Protein AF-A0A7S2Q3S5-F1 (afdb_monomer)

Nearest PDB structures (foldseek):
  7v2q-assembly1_W  TM=4.905E-01  e=4.295E-03  Bacillus subtilis subsp. subtilis str. 168
  6i5z-assembly2_C  TM=4.085E-01  e=1.356E-03  Papaver somniferum

Sequence (355 aa):
MGKSKKKKQQQHSNGVERGDSNPLLTAQRKFITSLPKQARSHFFSPTHITPEQRAEIWEDQADLGEKLVDSCAWATPDPRLLPVFKHFGPIVEVGCGANAYWAKWMHNEGNVDVVAFDVSLNEGGKISGSKKTNKSDSSNKTQNKKKGLVIREGGPEMLSEDPDINDRTLFLCYPDEDIMPSQADESEEQDSRPLSMAAACLEHYTGDTIIHVGELFCDTLSVDQAPWGRSSANEFQERLGCEYHCILKMKLENNWLHVRDTLSVWKRSETCCMVFQGSDEDEEDEGEEEVEYKYIPPEEMLPVDAAAPCVAHLLKKKVDNVKSREQNNVNVNEERKRKRNDEATQNSQIAGNAW

Mean predicted aligned error: 13.48 Å

Radius of gyration: 32.91 Å; Cα contacts (8 Å, |Δi|>4): 468; chains: 1; bounding box: 70×129×105 Å

Solvent-accessible surface area (backbone atoms only — not comparable to full-atom values): 21548 Å² total; per-residue (Å²): 141,81,89,82,87,80,86,77,84,79,80,82,78,85,72,76,81,76,70,79,84,51,59,60,45,53,51,49,50,53,53,63,66,70,48,54,71,62,51,74,77,29,56,89,34,86,88,77,37,54,74,67,63,44,48,55,55,46,51,59,47,47,66,49,43,56,64,39,35,45,40,42,49,92,70,61,78,55,83,84,50,39,65,54,51,53,67,58,42,43,35,33,32,48,60,38,51,37,50,27,40,64,56,52,42,42,25,75,78,46,72,29,35,27,41,31,19,14,81,44,60,85,63,64,32,68,62,92,76,73,74,82,74,77,82,79,78,92,70,94,76,80,93,67,89,76,82,39,76,45,78,48,76,36,53,42,66,43,48,64,71,41,82,92,52,45,92,26,23,40,36,38,56,47,50,29,58,86,69,59,95,75,80,74,58,95,82,65,67,95,85,68,73,77,72,49,58,52,37,41,31,60,74,30,45,80,52,54,40,38,38,41,36,31,31,42,76,77,39,50,76,52,74,92,39,53,54,30,29,65,21,39,52,63,69,32,55,51,47,48,62,71,51,24,43,63,60,44,79,42,75,50,91,68,57,58,96,81,52,55,41,24,45,34,34,30,36,55,49,46,76,43,80,43,78,42,80,62,76,97,80,66,98,85,67,99,49,72,46,75,47,80,40,80,47,74,57,80,94,50,58,60,83,81,91,76,63,58,84,94,52,40,72,77,76,53,77,78,76,75,65,62,70,62,55,55,56,51,53,50,51,55,51,50,54,54,51,49,56,57,52,53,57,57,57,60,68,68,73,76,79,84,79,85,136

Organism: NCBI:txid267567

Structure (mmCIF, N/CA/C/O backbone):
data_AF-A0A7S2Q3S5-F1
#
_entry.id   AF-A0A7S2Q3S5-F1
#
loop_
_atom_site.group_PDB
_atom_site.id
_atom_site.type_symbol
_atom_site.label_atom_id
_atom_site.label_alt_id
_atom_site.label_comp_id
_atom_site.label_asym_id
_atom_site.label_entity_id
_atom_site.label_seq_id
_atom_site.pdbx_PDB_ins_code
_atom_site.Cartn_x
_atom_site.Cartn_y
_atom_site.Cartn_z
_atom_site.occupancy
_atom_site.B_iso_or_equiv
_atom_site.auth_seq_id
_atom_site.auth_comp_id
_atom_site.auth_asym_id
_atom_site.auth_atom_id
_atom_site.pdbx_PDB_model_num
ATOM 1 N N . MET A 1 1 ? -43.362 17.752 -59.654 1.00 38.38 1 MET A N 1
ATOM 2 C CA . MET A 1 1 ? -41.998 17.864 -59.091 1.00 38.38 1 MET A CA 1
ATOM 3 C C . MET A 1 1 ? -42.015 18.919 -57.995 1.00 38.38 1 MET A C 1
ATOM 5 O O . MET A 1 1 ? -42.195 20.086 -58.302 1.00 38.38 1 MET A O 1
ATOM 9 N N . GLY A 1 2 ? -41.897 18.521 -56.728 1.00 32.44 2 GLY A N 1
ATOM 10 C CA . GLY A 1 2 ? -41.894 19.438 -55.584 1.00 32.44 2 GLY A CA 1
ATOM 11 C C . GLY A 1 2 ? -41.167 18.783 -54.415 1.00 32.44 2 GLY A C 1
ATOM 12 O O . GLY A 1 2 ? -41.564 17.715 -53.961 1.00 32.44 2 GLY A O 1
ATOM 13 N N . LYS A 1 3 ? -40.041 19.375 -54.008 1.00 33.66 3 LYS A N 1
ATOM 14 C CA . LYS A 1 3 ? -39.115 18.850 -52.997 1.00 33.66 3 LYS A CA 1
ATOM 15 C C . LYS A 1 3 ? -39.697 19.038 -51.590 1.00 33.66 3 LYS A C 1
ATOM 17 O O . LYS A 1 3 ? -39.907 20.173 -51.174 1.00 33.66 3 LYS A O 1
ATOM 22 N N . SER A 1 4 ? -39.858 17.949 -50.838 1.00 32.78 4 SER A N 1
ATOM 23 C CA . SER A 1 4 ? -40.146 17.989 -49.397 1.00 32.78 4 SER A CA 1
ATOM 24 C C . SER A 1 4 ? -38.855 17.862 -48.582 1.00 32.78 4 SER A C 1
ATOM 26 O O . SER A 1 4 ? -38.122 16.880 -48.695 1.00 32.78 4 SER A O 1
ATOM 28 N N . LYS A 1 5 ? -38.573 18.885 -47.767 1.00 39.78 5 LYS A N 1
ATOM 29 C CA . LYS A 1 5 ? -37.451 18.961 -46.819 1.00 39.78 5 LYS A CA 1
ATOM 30 C C . LYS A 1 5 ? -37.711 18.039 -45.618 1.00 39.78 5 LYS A C 1
ATOM 32 O O . LYS A 1 5 ? -38.686 18.244 -44.903 1.00 39.78 5 LYS A O 1
ATOM 37 N N . LYS A 1 6 ? -36.802 17.101 -45.324 1.00 35.59 6 LYS A N 1
ATOM 38 C CA . LYS A 1 6 ? -36.709 16.452 -44.002 1.00 35.59 6 LYS A CA 1
ATOM 39 C C . LYS A 1 6 ? -35.599 17.120 -43.185 1.00 35.59 6 LYS A C 1
ATOM 41 O O . LYS A 1 6 ? -34.425 17.034 -43.532 1.00 35.59 6 LYS A O 1
ATOM 46 N N . LYS A 1 7 ? -36.002 17.803 -42.109 1.00 32.31 7 LYS A N 1
ATOM 47 C CA . LYS A 1 7 ? -35.142 18.325 -41.035 1.00 32.31 7 LYS A CA 1
ATOM 48 C C . LYS A 1 7 ? -34.447 17.144 -40.346 1.00 32.31 7 LYS A C 1
ATOM 50 O O . LYS A 1 7 ? -35.125 16.287 -39.787 1.00 32.31 7 LYS A O 1
ATOM 55 N N . LYS A 1 8 ? -33.115 17.109 -40.374 1.00 31.91 8 LYS A N 1
ATOM 56 C CA . LYS A 1 8 ? -32.294 16.223 -39.538 1.00 31.91 8 LYS A CA 1
ATOM 57 C C . LYS A 1 8 ? -32.021 16.975 -38.231 1.00 31.91 8 LYS A C 1
ATOM 59 O O . LYS A 1 8 ? -31.414 18.041 -38.266 1.00 31.91 8 LYS A O 1
ATOM 64 N N . GLN A 1 9 ? -32.531 16.469 -37.110 1.00 31.77 9 GLN A N 1
ATOM 65 C CA . GLN A 1 9 ? -32.152 16.942 -35.778 1.00 31.77 9 GLN A CA 1
ATOM 66 C C . GLN A 1 9 ? -30.678 16.588 -35.546 1.00 31.77 9 GLN A C 1
ATOM 68 O O . GLN A 1 9 ? -30.318 15.414 -35.528 1.00 31.77 9 GLN A O 1
ATOM 73 N N . GLN A 1 10 ? -29.831 17.605 -35.406 1.00 31.12 10 GLN A N 1
ATOM 74 C CA . GLN A 1 10 ? -28.516 17.472 -34.787 1.00 31.12 10 GLN A CA 1
ATOM 75 C C . GLN A 1 10 ? -28.732 17.410 -33.274 1.00 31.12 10 GLN A C 1
ATOM 77 O O . GLN A 1 10 ? -29.148 18.391 -32.662 1.00 31.12 10 GLN A O 1
ATOM 82 N N . GLN A 1 11 ? -28.473 16.248 -32.678 1.00 31.14 11 GLN A N 1
ATOM 83 C CA . GLN A 1 11 ? -28.178 16.167 -31.254 1.00 31.14 11 GLN A CA 1
ATOM 84 C C . GLN A 1 11 ? -26.763 16.717 -31.058 1.00 31.14 11 GLN A C 1
ATOM 86 O O . GLN A 1 11 ? -25.783 16.082 -31.436 1.00 31.14 11 GLN A O 1
ATOM 91 N N . HIS A 1 12 ? -26.667 17.921 -30.499 1.00 30.12 12 HIS A N 1
ATOM 92 C CA . HIS A 1 12 ? -25.438 18.406 -29.885 1.00 30.12 12 HIS A CA 1
ATOM 93 C C . HIS A 1 12 ? -25.265 17.681 -28.548 1.00 30.12 12 HIS A C 1
ATOM 95 O O . HIS A 1 12 ? -25.877 18.051 -27.548 1.00 30.12 12 HIS A O 1
ATOM 101 N N . SER A 1 13 ? -24.446 16.632 -28.526 1.00 33.88 13 SER A N 1
ATOM 102 C CA . SER A 1 13 ? -23.869 16.129 -27.284 1.00 33.88 13 SER A CA 1
ATOM 103 C C . SER A 1 13 ? -22.732 17.069 -26.883 1.00 33.88 13 SER A C 1
ATOM 105 O O . SER A 1 13 ? -21.642 17.008 -27.453 1.00 33.88 13 SER A O 1
ATOM 107 N N . ASN A 1 14 ? -22.991 17.950 -25.917 1.00 32.84 14 ASN A N 1
ATOM 108 C CA . ASN A 1 14 ? -21.948 18.663 -25.180 1.00 32.84 14 ASN A CA 1
ATOM 109 C C . ASN A 1 14 ? -21.183 17.647 -24.317 1.00 32.84 14 ASN A C 1
ATOM 111 O O . ASN A 1 14 ? -21.468 17.486 -23.132 1.00 32.84 14 ASN A O 1
ATOM 115 N N . GLY A 1 15 ? -20.248 16.921 -24.927 1.00 32.88 15 GLY A N 1
ATOM 116 C CA . GLY A 1 15 ? -19.241 16.155 -24.207 1.00 32.88 15 GLY A CA 1
ATOM 117 C C . GLY A 1 15 ? -18.140 17.110 -23.774 1.00 32.88 15 GLY A C 1
ATOM 118 O O . GLY A 1 15 ? -17.316 17.507 -24.589 1.00 32.88 15 GLY A O 1
ATOM 119 N N . VAL A 1 16 ? -18.145 17.514 -22.507 1.00 35.09 16 VAL A N 1
ATOM 120 C CA . VAL A 1 16 ? -16.930 18.044 -21.883 1.00 35.09 16 VAL A CA 1
ATOM 121 C C . VAL A 1 16 ? -15.952 16.872 -21.852 1.00 35.09 16 VAL A C 1
ATOM 123 O O . VAL A 1 16 ? -16.244 15.873 -21.196 1.00 35.09 16 VAL A O 1
ATOM 126 N N . GLU A 1 17 ? -14.843 16.955 -22.590 1.00 37.69 17 GLU A N 1
ATOM 127 C CA . GLU A 1 17 ? -13.733 16.008 -22.448 1.00 37.69 17 GLU A CA 1
ATOM 128 C C . GLU A 1 17 ? -13.317 16.002 -20.972 1.00 37.69 17 GLU A C 1
ATOM 130 O O . GLU A 1 17 ? -12.760 16.975 -20.458 1.00 37.69 17 GLU A O 1
ATOM 135 N N . ARG A 1 18 ? -13.667 14.935 -20.245 1.00 55.41 18 ARG A N 1
ATOM 136 C CA . ARG A 1 18 ? -13.072 14.675 -18.936 1.00 55.41 18 ARG A CA 1
ATOM 137 C C . ARG A 1 18 ? -11.604 14.367 -19.212 1.00 55.41 18 ARG A C 1
ATOM 139 O O . ARG A 1 18 ? -11.315 13.408 -19.921 1.00 55.41 18 ARG A O 1
ATOM 146 N N . GLY A 1 19 ? -10.708 15.203 -18.690 1.00 71.19 19 GLY A N 1
ATOM 147 C CA . GLY A 1 19 ? -9.282 14.892 -18.658 1.00 71.19 19 GLY A CA 1
ATOM 148 C C . GLY A 1 19 ? -9.037 13.551 -17.962 1.00 71.19 19 GLY A C 1
ATOM 149 O O . GLY A 1 19 ? -9.892 13.077 -17.212 1.00 71.19 19 GLY A O 1
ATOM 150 N N . ASP A 1 20 ? -7.887 12.943 -18.240 1.00 84.06 20 ASP A N 1
ATOM 151 C CA . ASP A 1 20 ? -7.478 11.676 -17.637 1.00 84.06 20 ASP A CA 1
ATOM 152 C C . ASP A 1 20 ? -7.543 11.756 -16.102 1.00 84.06 20 ASP A C 1
ATOM 154 O O . ASP A 1 20 ? -6.867 12.585 -15.491 1.00 84.06 20 ASP A O 1
ATOM 158 N N . SER A 1 21 ? -8.389 10.927 -15.485 1.00 86.56 21 SER A N 1
ATOM 159 C CA . SER A 1 21 ? -8.572 10.904 -14.032 1.00 86.56 21 SER A CA 1
ATOM 160 C C . SER A 1 21 ? -7.457 10.161 -13.297 1.00 86.56 21 SER A C 1
ATOM 162 O O . SER A 1 21 ? -7.369 10.268 -12.074 1.00 86.56 21 SER A O 1
ATOM 164 N N . ASN A 1 22 ? -6.595 9.436 -14.018 1.00 92.38 22 ASN A N 1
ATOM 165 C CA . ASN A 1 22 ? -5.443 8.739 -13.456 1.00 92.38 22 ASN A CA 1
ATOM 166 C C . ASN A 1 22 ? -4.240 8.781 -14.430 1.00 92.38 22 ASN A C 1
ATOM 168 O O . ASN A 1 22 ? -3.885 7.764 -15.037 1.00 92.38 22 ASN A O 1
ATOM 172 N N . PRO A 1 23 ? -3.600 9.960 -14.585 1.00 93.12 23 PRO A N 1
ATOM 173 C CA . PRO A 1 23 ? -2.470 10.143 -15.499 1.00 93.12 23 PRO A CA 1
ATOM 174 C C . PRO A 1 23 ? -1.272 9.236 -15.192 1.00 93.12 23 PRO A C 1
ATOM 176 O O . PRO A 1 23 ? -0.593 8.806 -16.125 1.00 93.12 23 PRO A O 1
ATOM 179 N N . LEU A 1 24 ? -1.039 8.902 -13.917 1.00 93.00 24 LEU A N 1
ATOM 180 C CA . LEU A 1 24 ? 0.028 7.994 -13.496 1.00 93.00 24 LEU A CA 1
ATOM 181 C C . LEU A 1 24 ? -0.193 6.589 -14.073 1.00 93.00 24 LEU A C 1
ATOM 183 O O . LEU A 1 24 ? 0.657 6.076 -14.804 1.00 93.00 24 LEU A O 1
ATOM 187 N N . LEU A 1 25 ? -1.379 6.013 -13.849 1.00 94.50 25 LEU A N 1
ATOM 188 C CA . LEU A 1 25 ? -1.750 4.701 -14.379 1.00 94.50 25 LEU A CA 1
ATOM 189 C C . LEU A 1 25 ? -1.711 4.666 -15.907 1.00 94.50 25 LEU A C 1
ATOM 191 O O . LEU A 1 25 ? -1.244 3.685 -16.490 1.00 94.50 25 LEU A O 1
ATOM 195 N N . THR A 1 26 ? -2.196 5.715 -16.573 1.00 94.75 26 THR A N 1
ATOM 196 C CA . THR A 1 26 ? -2.180 5.798 -18.039 1.00 94.75 26 THR A CA 1
ATOM 197 C C . THR A 1 26 ? -0.756 5.830 -18.586 1.00 94.75 26 THR A C 1
ATOM 199 O O . THR A 1 26 ? -0.436 5.065 -19.502 1.00 94.75 26 THR A O 1
ATOM 202 N N . ALA A 1 27 ? 0.111 6.680 -18.030 1.00 94.56 27 ALA A N 1
ATOM 203 C CA . ALA A 1 27 ? 1.496 6.805 -18.472 1.00 94.56 27 ALA A CA 1
ATOM 204 C C . ALA A 1 27 ? 2.287 5.514 -18.226 1.00 94.56 27 ALA A C 1
ATOM 206 O O . ALA A 1 27 ? 2.960 5.014 -19.131 1.00 94.56 27 ALA A O 1
ATOM 207 N N . GLN A 1 28 ? 2.127 4.917 -17.048 1.00 94.56 28 GLN A N 1
ATOM 208 C CA . GLN A 1 28 ? 2.789 3.671 -16.690 1.00 94.56 28 GLN A CA 1
ATOM 209 C C . GLN A 1 28 ? 2.295 2.492 -17.534 1.00 94.56 28 GLN A C 1
ATOM 211 O O . GLN A 1 28 ? 3.104 1.729 -18.058 1.00 94.56 28 GLN A O 1
ATOM 216 N N . ARG A 1 29 ? 0.980 2.368 -17.775 1.00 95.12 29 ARG A N 1
ATOM 217 C CA . ARG A 1 29 ? 0.437 1.363 -18.708 1.00 95.12 29 ARG A CA 1
ATOM 218 C C . ARG A 1 29 ? 1.008 1.539 -20.104 1.00 95.12 29 ARG A C 1
ATOM 220 O O . ARG A 1 29 ? 1.379 0.551 -20.736 1.00 95.12 29 ARG A O 1
ATOM 227 N N . LYS A 1 30 ? 1.093 2.776 -20.596 1.00 95.81 30 LYS A N 1
ATOM 228 C CA . LYS A 1 30 ? 1.668 3.071 -21.912 1.00 95.81 30 LYS A CA 1
ATOM 229 C C . LYS A 1 30 ? 3.137 2.645 -21.987 1.00 95.81 30 LYS A C 1
ATOM 231 O O . LYS A 1 30 ? 3.508 1.999 -22.962 1.00 95.81 30 LYS A O 1
ATOM 236 N N . PHE A 1 31 ? 3.930 2.942 -20.958 1.00 96.19 31 PHE A N 1
ATOM 237 C CA . PHE A 1 31 ? 5.324 2.508 -20.865 1.00 96.19 31 PHE A CA 1
ATOM 238 C C . PHE A 1 31 ? 5.440 0.980 -20.810 1.00 96.19 31 PHE A C 1
ATOM 240 O O . PHE A 1 31 ? 6.059 0.359 -21.665 1.00 96.19 31 PHE A O 1
ATOM 247 N N . ILE A 1 32 ? 4.755 0.329 -19.870 1.00 95.00 32 ILE A N 1
ATOM 248 C CA . ILE A 1 32 ? 4.827 -1.128 -19.726 1.00 95.00 32 ILE A CA 1
ATOM 249 C C . ILE A 1 32 ? 4.311 -1.836 -20.984 1.00 95.00 32 ILE A C 1
ATOM 251 O O . ILE A 1 32 ? 4.816 -2.893 -21.339 1.00 95.00 32 ILE A O 1
ATOM 255 N N . THR A 1 33 ? 3.323 -1.298 -21.698 1.00 95.12 33 THR A N 1
ATOM 256 C CA . THR A 1 33 ? 2.821 -1.925 -22.933 1.00 95.12 33 THR A CA 1
ATOM 257 C C . THR A 1 33 ? 3.680 -1.667 -24.167 1.00 95.12 33 THR A C 1
ATOM 259 O O . THR A 1 33 ? 3.600 -2.479 -25.091 1.00 95.12 33 THR A O 1
ATOM 262 N N . SER A 1 34 ? 4.514 -0.620 -24.190 1.00 96.25 34 SER A N 1
ATOM 263 C CA . SER A 1 34 ? 5.458 -0.385 -25.292 1.00 96.25 34 SER A CA 1
ATOM 264 C C . SER A 1 34 ? 6.647 -1.349 -25.263 1.00 96.25 34 SER A C 1
ATOM 266 O O . SER A 1 34 ? 7.230 -1.631 -26.309 1.00 96.25 34 SER A O 1
ATOM 268 N N . LEU A 1 35 ? 6.980 -1.896 -24.090 1.00 96.38 35 LEU A N 1
ATOM 269 C CA . LEU A 1 35 ? 8.098 -2.820 -23.935 1.00 96.38 35 LEU A CA 1
ATOM 270 C C . LEU A 1 35 ? 7.834 -4.193 -24.586 1.00 96.38 35 LEU A C 1
ATOM 272 O O . LEU A 1 35 ? 6.728 -4.745 -24.480 1.00 96.38 35 LEU A O 1
ATOM 276 N N . PRO A 1 36 ? 8.867 -4.834 -25.172 1.00 94.75 36 PRO A N 1
ATOM 277 C CA . PRO A 1 36 ? 8.776 -6.210 -25.647 1.00 94.75 36 PRO A CA 1
ATOM 278 C C . PRO A 1 36 ? 8.316 -7.174 -24.546 1.00 94.75 36 PRO A C 1
ATOM 280 O O . PRO A 1 36 ? 8.742 -7.078 -23.395 1.00 94.75 36 PRO A O 1
ATOM 283 N N . LYS A 1 37 ? 7.496 -8.179 -24.892 1.00 94.06 37 LYS A N 1
ATOM 284 C CA . LYS A 1 37 ? 6.967 -9.153 -23.914 1.00 94.06 37 LYS A CA 1
ATOM 285 C C . LYS A 1 37 ? 8.070 -9.804 -23.069 1.00 94.06 37 LYS A C 1
ATOM 287 O O . LYS A 1 37 ? 7.886 -9.961 -21.866 1.00 94.06 37 LYS A O 1
ATOM 292 N N . GLN A 1 38 ? 9.197 -10.146 -23.691 1.00 93.56 38 GLN A N 1
ATOM 293 C CA . GLN A 1 38 ? 10.350 -10.737 -23.014 1.00 93.56 38 GLN A CA 1
ATOM 294 C C . GLN A 1 38 ? 10.949 -9.793 -21.967 1.00 93.56 38 GLN A C 1
ATOM 296 O O . GLN A 1 38 ? 11.190 -10.230 -20.846 1.00 93.56 38 GLN A O 1
ATOM 301 N N . ALA A 1 39 ? 11.095 -8.504 -22.286 1.00 93.88 39 ALA A N 1
ATOM 302 C CA . ALA A 1 39 ? 11.588 -7.502 -21.344 1.00 93.88 39 ALA A CA 1
ATOM 303 C C . ALA A 1 39 ? 10.665 -7.366 -20.129 1.00 93.88 39 ALA A C 1
ATOM 305 O O . ALA A 1 39 ? 11.133 -7.369 -18.999 1.00 93.88 39 ALA A O 1
ATOM 306 N N . ARG A 1 40 ? 9.345 -7.364 -20.336 1.00 92.94 40 ARG A N 1
ATOM 307 C CA . ARG A 1 40 ? 8.366 -7.258 -19.237 1.00 92.94 40 ARG A CA 1
ATOM 308 C C . ARG A 1 40 ? 8.376 -8.463 -18.302 1.00 92.94 40 ARG A C 1
ATOM 310 O O . ARG A 1 40 ? 8.264 -8.311 -17.093 1.00 92.94 40 ARG A O 1
ATOM 317 N N . SER A 1 41 ? 8.460 -9.670 -18.861 1.00 93.00 41 SER A N 1
ATOM 318 C CA . SER A 1 41 ? 8.376 -10.912 -18.080 1.00 93.00 41 SER A CA 1
ATOM 319 C C . SER A 1 41 ? 9.712 -11.342 -17.476 1.00 93.00 41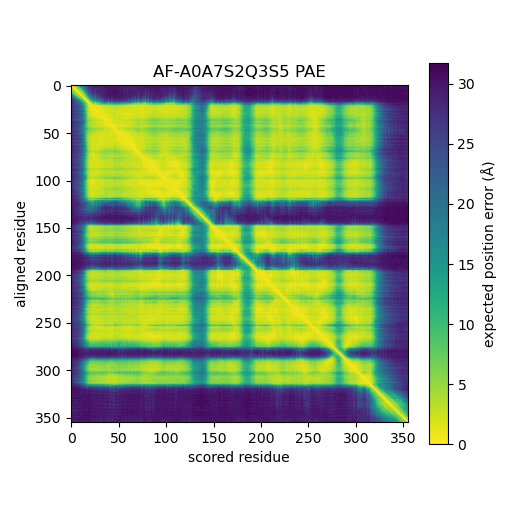 SER A C 1
ATOM 321 O O . SER A 1 41 ? 9.718 -12.084 -16.498 1.00 93.00 41 SER A O 1
ATOM 323 N N . HIS A 1 42 ? 10.832 -10.892 -18.045 1.00 94.88 42 HIS A N 1
ATOM 324 C CA . HIS A 1 42 ? 12.169 -11.370 -17.699 1.00 94.88 42 HIS A CA 1
ATOM 325 C C . HIS A 1 42 ? 13.180 -10.233 -17.507 1.00 94.88 42 HIS A C 1
ATOM 327 O O . HIS A 1 42 ? 14.370 -10.448 -17.714 1.00 94.88 42 HIS A O 1
ATOM 333 N N . PHE A 1 43 ? 12.728 -9.045 -17.093 1.00 95.38 43 PHE A N 1
ATOM 334 C CA . PHE A 1 43 ? 13.574 -7.858 -16.915 1.00 95.38 43 PHE A CA 1
ATOM 335 C C . PHE A 1 43 ? 14.850 -8.145 -16.102 1.00 95.38 43 PHE A C 1
ATOM 337 O O . PHE A 1 43 ? 15.959 -7.843 -16.538 1.00 95.38 43 PHE A O 1
ATOM 344 N N . PHE A 1 44 ? 14.700 -8.825 -14.963 1.00 93.56 44 PHE A N 1
ATOM 345 C CA . PHE A 1 44 ? 15.807 -9.208 -14.076 1.00 93.56 44 PHE A CA 1
ATOM 346 C C . PHE A 1 44 ? 16.469 -10.546 -14.430 1.00 93.56 44 PHE A C 1
ATOM 348 O O . PHE A 1 44 ? 17.336 -11.022 -13.703 1.00 93.56 44 PHE A O 1
ATOM 355 N N . SER A 1 45 ? 16.078 -11.190 -15.530 1.00 94.06 45 SER A N 1
ATOM 356 C CA . SER A 1 45 ? 16.715 -12.439 -15.935 1.00 94.06 45 SER A CA 1
ATOM 357 C C . SER A 1 45 ? 18.070 -12.159 -16.592 1.00 94.06 45 SER A C 1
ATOM 359 O O . SER A 1 45 ? 18.122 -11.382 -17.549 1.00 94.06 45 SER A O 1
ATOM 361 N N . PRO A 1 46 ? 19.154 -12.832 -16.164 1.00 92.69 46 PRO A N 1
ATOM 362 C CA . PRO A 1 46 ? 20.473 -12.652 -16.767 1.00 92.69 46 PRO A CA 1
ATOM 363 C C . PRO A 1 46 ? 20.586 -13.276 -18.165 1.00 92.69 46 PRO A C 1
ATOM 365 O O . PRO A 1 46 ? 21.542 -13.000 -18.878 1.00 92.69 46 PRO A O 1
ATOM 368 N N . THR A 1 47 ? 19.635 -14.127 -18.564 1.00 94.88 47 THR A N 1
ATOM 369 C CA . THR A 1 47 ? 19.691 -14.878 -19.829 1.00 94.88 47 THR A CA 1
ATOM 370 C C . THR A 1 47 ? 18.750 -14.352 -20.906 1.00 94.88 47 THR A C 1
ATOM 372 O O . THR A 1 47 ? 18.932 -14.680 -22.075 1.00 94.88 47 THR A O 1
ATOM 375 N N . HIS A 1 48 ? 17.738 -13.562 -20.539 1.00 95.31 48 HIS A N 1
ATOM 376 C CA . HIS A 1 48 ? 16.711 -13.109 -21.481 1.00 95.31 48 HIS A CA 1
ATOM 377 C C . HIS A 1 48 ? 16.879 -11.656 -21.922 1.00 95.31 48 HIS A C 1
ATOM 379 O O . HIS A 1 48 ? 16.349 -11.313 -22.974 1.00 95.31 48 HIS A O 1
ATOM 385 N N . ILE A 1 49 ? 17.549 -10.819 -21.128 1.00 95.38 49 ILE A N 1
ATOM 386 C CA . ILE A 1 49 ? 17.762 -9.389 -21.386 1.00 95.38 49 ILE A CA 1
ATOM 387 C C . ILE A 1 49 ? 19.217 -9.070 -21.044 1.00 95.38 49 ILE A C 1
ATOM 389 O O . ILE A 1 49 ? 19.684 -9.448 -19.964 1.00 95.38 49 ILE A O 1
ATOM 393 N N . THR A 1 50 ? 19.936 -8.408 -21.956 1.00 95.69 50 THR A N 1
ATOM 394 C CA . THR A 1 50 ? 21.337 -8.034 -21.705 1.00 95.69 50 THR A CA 1
ATOM 395 C C . THR A 1 50 ? 21.422 -6.893 -20.684 1.00 95.69 50 THR A C 1
ATOM 397 O O . THR A 1 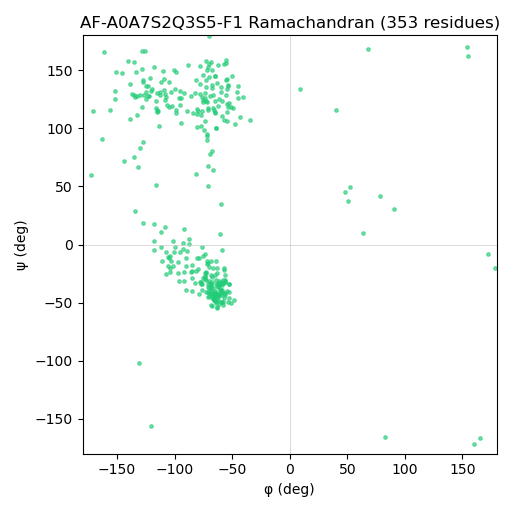50 ? 20.444 -6.160 -20.503 1.00 95.69 50 THR A O 1
ATOM 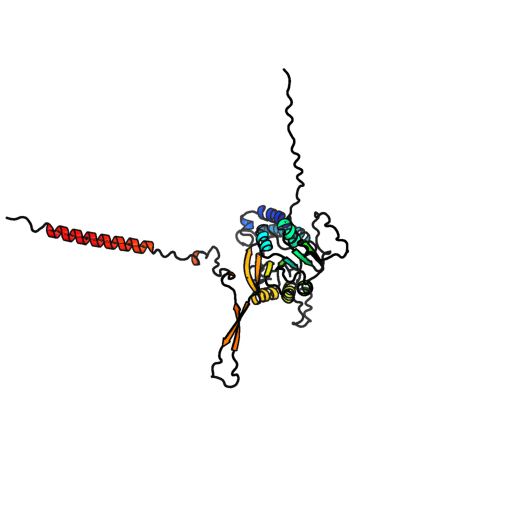400 N N . PRO A 1 51 ? 22.565 -6.713 -19.999 1.00 96.62 51 PRO A N 1
ATOM 401 C CA . PRO A 1 51 ? 22.756 -5.586 -19.088 1.00 96.62 51 PRO A CA 1
ATOM 402 C C . PRO A 1 51 ? 22.492 -4.219 -19.737 1.00 96.62 51 PRO A C 1
ATOM 404 O O . PRO A 1 51 ? 21.838 -3.382 -19.125 1.00 96.62 51 PRO A O 1
ATOM 407 N N . GLU A 1 52 ? 22.919 -4.020 -20.984 1.00 96.56 52 GLU A N 1
ATOM 408 C CA . GLU A 1 52 ? 22.778 -2.754 -21.716 1.00 96.56 52 GLU A CA 1
ATOM 409 C C . GLU A 1 52 ? 21.309 -2.458 -22.033 1.00 96.56 52 GLU A C 1
ATOM 411 O O . GLU A 1 52 ? 20.825 -1.365 -21.764 1.00 96.56 52 GLU A O 1
ATOM 416 N N . GLN A 1 53 ? 20.567 -3.461 -22.519 1.00 95.31 53 GLN A N 1
ATOM 417 C CA . GLN A 1 53 ? 19.125 -3.334 -22.757 1.00 95.31 53 GLN A CA 1
ATOM 418 C C . GLN A 1 53 ? 18.355 -3.058 -21.463 1.00 95.31 53 GLN A C 1
ATOM 420 O O . GLN A 1 53 ? 17.361 -2.336 -21.460 1.00 95.31 53 GLN A O 1
ATOM 425 N N . ARG A 1 54 ? 18.788 -3.664 -20.352 1.00 96.19 54 ARG A N 1
ATOM 426 C CA . ARG A 1 54 ? 18.180 -3.427 -19.042 1.00 96.19 54 ARG A CA 1
ATOM 427 C C . ARG A 1 54 ? 18.423 -1.994 -18.575 1.00 96.19 54 ARG A C 1
ATOM 429 O O . ARG A 1 54 ? 17.488 -1.396 -18.055 1.00 96.19 54 ARG A O 1
ATOM 436 N N . ALA A 1 55 ? 19.639 -1.480 -18.754 1.00 96.25 55 ALA A N 1
ATOM 437 C CA . ALA A 1 55 ? 20.003 -0.113 -18.393 1.00 96.25 55 ALA A CA 1
ATOM 438 C C . ALA A 1 55 ? 19.198 0.915 -19.200 1.00 96.25 55 ALA A C 1
ATOM 440 O O . ALA A 1 55 ? 18.594 1.791 -18.599 1.00 96.25 55 ALA A O 1
ATOM 441 N N . GLU A 1 56 ? 19.075 0.738 -20.518 1.00 96.62 56 GLU A N 1
ATOM 442 C CA . GLU A 1 56 ? 18.267 1.620 -21.380 1.00 96.62 56 GLU A CA 1
ATOM 443 C C . GLU A 1 56 ? 16.798 1.676 -20.922 1.00 96.62 56 GLU A C 1
ATOM 445 O O . GLU A 1 56 ? 16.245 2.746 -20.683 1.00 96.62 56 GLU A O 1
ATOM 450 N N . ILE A 1 57 ? 16.173 0.512 -20.698 1.00 96.88 57 ILE A N 1
ATOM 451 C CA . ILE A 1 57 ? 14.790 0.446 -20.197 1.00 96.88 57 ILE A CA 1
ATOM 452 C C . ILE A 1 57 ? 14.673 1.068 -18.798 1.00 96.88 57 ILE A C 1
ATOM 454 O O . ILE A 1 57 ? 13.638 1.648 -18.465 1.00 96.88 57 ILE A O 1
ATOM 458 N N . TRP A 1 58 ? 15.692 0.900 -17.952 1.00 95.56 58 TRP A N 1
ATOM 459 C CA . TRP A 1 58 ? 15.715 1.482 -16.615 1.00 95.56 58 TRP A CA 1
ATOM 460 C C . TRP A 1 58 ? 15.774 3.007 -16.667 1.00 95.56 58 TRP A C 1
ATOM 462 O O . TRP A 1 58 ? 14.985 3.646 -15.977 1.00 95.56 58 TRP A O 1
ATOM 472 N N . GLU A 1 59 ? 16.664 3.573 -17.482 1.00 96.19 59 GLU A N 1
ATOM 473 C CA . GLU A 1 59 ? 16.809 5.019 -17.676 1.00 96.19 59 GLU A CA 1
ATOM 474 C C . GLU A 1 59 ? 15.503 5.632 -18.191 1.00 96.19 59 GLU A C 1
ATOM 476 O O . GLU A 1 59 ? 14.967 6.538 -17.556 1.00 96.19 59 GLU A O 1
ATOM 481 N N . ASP A 1 60 ? 14.899 5.054 -19.236 1.00 95.94 60 ASP A N 1
ATOM 482 C CA . ASP A 1 60 ? 13.605 5.518 -19.758 1.00 95.94 60 ASP A CA 1
ATOM 483 C C . ASP A 1 60 ? 12.492 5.476 -18.694 1.00 95.94 60 ASP A C 1
ATOM 485 O O . ASP A 1 60 ? 11.623 6.354 -18.629 1.00 95.94 60 ASP A O 1
ATOM 489 N N . GLN A 1 61 ? 12.491 4.429 -17.862 1.00 95.44 61 GLN A N 1
ATOM 490 C CA . GLN A 1 61 ? 11.533 4.285 -16.771 1.00 95.44 61 GLN A CA 1
ATOM 491 C C . GLN A 1 61 ? 11.771 5.322 -15.672 1.00 95.44 61 GLN A C 1
ATOM 493 O O . GLN A 1 61 ? 10.798 5.871 -15.161 1.00 95.44 61 GLN A O 1
ATOM 498 N N . ALA A 1 62 ? 13.027 5.568 -15.296 1.00 93.06 62 ALA A N 1
ATOM 499 C CA . ALA A 1 62 ? 13.402 6.528 -14.263 1.00 93.06 62 ALA A CA 1
ATOM 500 C C . ALA A 1 62 ? 13.038 7.957 -14.690 1.00 93.06 62 ALA A C 1
ATOM 502 O O . ALA A 1 62 ? 12.335 8.647 -13.955 1.00 93.06 62 ALA A O 1
ATOM 503 N N . ASP A 1 63 ? 13.372 8.337 -15.925 1.00 93.19 63 ASP A N 1
ATOM 504 C CA . ASP A 1 63 ? 13.044 9.637 -16.518 1.00 93.19 63 ASP A CA 1
ATOM 505 C C . ASP A 1 63 ? 11.537 9.910 -16.588 1.00 93.19 63 ASP A C 1
ATOM 507 O O . ASP A 1 63 ? 11.092 11.065 -16.560 1.00 93.19 63 ASP A O 1
ATOM 511 N N . LEU A 1 64 ? 10.735 8.863 -16.799 1.00 93.88 64 LEU A N 1
ATOM 512 C CA . LEU A 1 64 ? 9.279 8.961 -16.773 1.00 93.88 64 LEU A CA 1
ATOM 513 C C . LEU A 1 64 ? 8.755 8.979 -15.334 1.00 93.88 64 LEU A C 1
ATOM 515 O O . LEU A 1 64 ? 7.850 9.756 -15.032 1.00 93.88 64 LEU A O 1
ATOM 519 N N . GLY A 1 65 ? 9.311 8.125 -14.476 1.00 90.88 65 GLY A N 1
ATOM 520 C CA . GLY A 1 65 ? 8.960 7.989 -13.069 1.00 90.88 65 GLY A CA 1
ATOM 521 C C . GLY A 1 65 ? 9.136 9.299 -12.313 1.00 90.88 65 GLY A C 1
ATOM 522 O O . GLY A 1 65 ? 8.168 9.766 -11.730 1.00 90.88 65 GLY A O 1
ATOM 523 N N . GLU A 1 66 ? 10.303 9.937 -12.413 1.00 88.25 66 GLU A N 1
ATOM 524 C CA . GLU A 1 66 ? 10.618 11.215 -11.755 1.00 88.25 66 GLU A CA 1
ATOM 525 C C . GLU A 1 66 ? 9.573 12.296 -12.091 1.00 88.25 66 GLU A C 1
ATOM 527 O O . GLU A 1 66 ? 8.943 12.873 -11.207 1.00 88.25 66 GLU A O 1
ATOM 532 N N . LYS A 1 67 ? 9.256 12.469 -13.382 1.00 88.00 67 LYS A N 1
ATOM 533 C CA . LYS A 1 67 ? 8.238 13.436 -13.844 1.00 88.00 67 LYS A CA 1
ATOM 534 C C . LYS A 1 67 ? 6.840 13.149 -13.286 1.00 88.00 67 LYS A C 1
ATOM 536 O O . LYS A 1 67 ? 6.028 14.065 -13.113 1.00 88.00 67 LYS A O 1
ATOM 541 N N . LEU A 1 68 ? 6.513 11.872 -13.098 1.00 90.06 68 LEU A N 1
ATOM 542 C CA . LEU A 1 68 ? 5.199 11.445 -12.633 1.00 90.06 68 LEU A CA 1
ATOM 543 C C . LEU A 1 68 ? 5.084 11.486 -11.112 1.00 90.06 68 LEU A C 1
ATOM 545 O O . LEU A 1 68 ? 4.033 11.899 -10.637 1.00 90.06 68 LEU A O 1
ATOM 549 N N . VAL A 1 69 ? 6.120 11.097 -10.370 1.00 85.62 69 VAL A N 1
ATOM 550 C CA . VAL A 1 69 ? 6.128 11.098 -8.900 1.00 85.62 69 VAL A CA 1
ATOM 551 C C . VAL A 1 69 ? 5.891 12.508 -8.382 1.00 85.62 69 VAL A C 1
ATOM 553 O O . VAL A 1 69 ? 4.940 12.703 -7.627 1.00 85.62 69 VAL A O 1
ATOM 556 N N . ASP A 1 70 ? 6.627 13.495 -8.905 1.00 80.00 70 ASP A N 1
ATOM 557 C CA . ASP A 1 70 ? 6.455 14.901 -8.529 1.00 80.00 70 ASP A CA 1
ATOM 558 C C . ASP A 1 70 ? 4.996 15.345 -8.667 1.00 80.00 70 ASP A C 1
ATOM 560 O O . ASP A 1 70 ? 4.427 15.992 -7.792 1.00 80.00 70 ASP A O 1
ATOM 564 N N . SER A 1 71 ? 4.362 14.995 -9.786 1.00 84.50 71 SER A N 1
ATOM 565 C CA . SER A 1 71 ? 3.009 15.448 -10.106 1.00 84.50 71 SER A CA 1
ATOM 566 C C . SER A 1 71 ? 1.898 14.533 -9.596 1.00 84.50 71 SER A C 1
ATOM 568 O O . SER A 1 71 ? 0.741 14.937 -9.649 1.00 84.50 71 SER A O 1
ATOM 570 N N . CYS A 1 72 ? 2.194 13.322 -9.129 1.00 89.94 72 CYS A N 1
ATOM 571 C CA . CYS A 1 72 ? 1.209 12.313 -8.746 1.00 89.94 72 CYS A CA 1
ATOM 572 C C . CYS A 1 72 ? 1.535 11.751 -7.358 1.00 89.94 72 CYS A C 1
ATOM 574 O O . CYS A 1 72 ? 1.186 12.390 -6.368 1.00 89.94 72 CYS A O 1
ATOM 576 N N . ALA A 1 73 ? 2.120 10.554 -7.304 1.00 90.31 73 ALA A N 1
ATOM 577 C CA . ALA A 1 73 ? 2.474 9.814 -6.099 1.00 90.31 73 ALA A CA 1
ATOM 578 C C . ALA A 1 73 ? 3.514 8.732 -6.441 1.00 90.31 73 ALA A C 1
ATOM 580 O O . ALA A 1 73 ? 3.671 8.372 -7.612 1.00 90.31 73 ALA A O 1
ATOM 581 N N . TRP A 1 74 ? 4.158 8.173 -5.416 1.00 89.94 74 TRP A N 1
ATOM 582 C CA . TRP A 1 74 ? 5.103 7.059 -5.541 1.00 89.94 74 TRP A CA 1
ATOM 583 C C . TRP A 1 74 ? 4.448 5.757 -6.020 1.00 89.94 74 TRP A C 1
ATOM 585 O O . TRP A 1 74 ? 4.935 5.122 -6.956 1.00 89.94 74 TRP A O 1
ATOM 595 N N . ALA A 1 75 ? 3.302 5.395 -5.436 1.00 92.81 75 ALA A N 1
ATOM 596 C CA . ALA A 1 75 ? 2.530 4.221 -5.839 1.00 92.81 75 ALA A CA 1
ATOM 597 C C . ALA A 1 75 ? 1.336 4.590 -6.726 1.00 92.81 75 ALA A C 1
ATOM 599 O O . ALA A 1 75 ? 0.737 5.663 -6.607 1.00 92.81 75 ALA A O 1
ATOM 600 N N . THR A 1 76 ? 0.956 3.664 -7.610 1.00 93.75 76 THR A N 1
ATOM 601 C CA . THR A 1 76 ? -0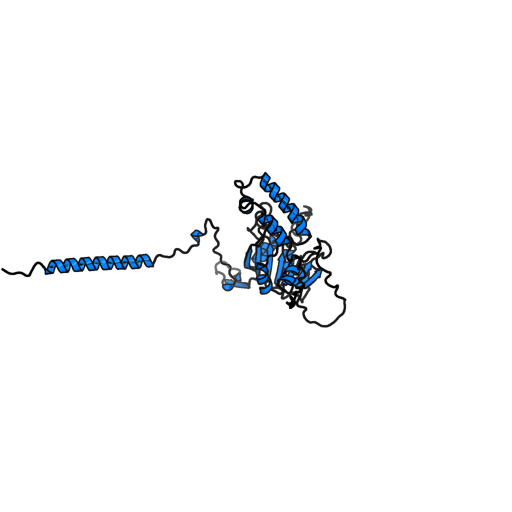.069 3.909 -8.632 1.00 93.75 76 THR A CA 1
ATOM 602 C C . THR A 1 76 ? -1.445 3.372 -8.225 1.00 93.75 76 THR A C 1
ATOM 604 O O . THR A 1 76 ? -1.616 2.152 -8.150 1.00 93.75 76 THR A O 1
ATOM 607 N N . PRO A 1 77 ? -2.467 4.232 -8.037 1.00 93.94 77 PRO A N 1
ATOM 608 C CA . PRO A 1 77 ? -3.832 3.771 -7.827 1.00 93.94 77 PRO A CA 1
ATOM 609 C C . PRO A 1 77 ? -4.378 3.058 -9.060 1.00 93.94 77 PRO A C 1
ATOM 611 O O . PRO A 1 77 ? -4.125 3.466 -10.195 1.00 93.94 77 PRO A O 1
ATOM 614 N N . ASP A 1 78 ? -5.197 2.025 -8.851 1.00 93.31 78 ASP A N 1
ATOM 615 C CA . ASP A 1 78 ? -5.909 1.340 -9.929 1.00 93.31 78 ASP A CA 1
ATOM 616 C C . ASP A 1 78 ? -7.395 1.099 -9.594 1.00 93.31 78 ASP A C 1
ATOM 618 O O . ASP A 1 78 ? -7.745 0.913 -8.428 1.00 93.31 78 ASP A O 1
ATOM 622 N N . PRO A 1 79 ? -8.312 1.087 -10.584 1.00 95.06 79 PRO A N 1
ATOM 623 C CA . PRO A 1 79 ? -9.755 1.020 -10.328 1.00 95.06 79 PRO A CA 1
ATOM 624 C C . PRO A 1 79 ? -10.241 -0.179 -9.502 1.00 95.06 79 PRO A C 1
ATOM 626 O O . PRO A 1 79 ? -11.316 -0.093 -8.903 1.00 95.06 79 PRO A O 1
ATOM 629 N N . ARG A 1 80 ? -9.486 -1.286 -9.440 1.00 96.06 80 ARG A N 1
ATOM 630 C CA . ARG A 1 80 ? -9.862 -2.460 -8.633 1.00 96.06 80 ARG A CA 1
ATOM 631 C C . ARG A 1 80 ? -9.745 -2.202 -7.136 1.00 96.06 80 ARG A C 1
ATOM 633 O O . ARG A 1 80 ? -10.302 -2.974 -6.362 1.00 96.06 80 ARG A O 1
ATOM 640 N N . LEU A 1 81 ? -9.038 -1.145 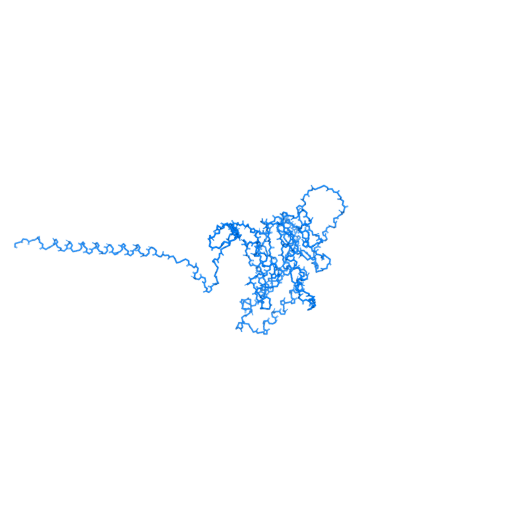-6.737 1.00 96.94 81 LEU A N 1
ATOM 641 C CA . LEU A 1 81 ? -8.872 -0.763 -5.338 1.00 96.94 81 LEU A CA 1
ATOM 642 C C . LEU A 1 81 ? -10.079 0.027 -4.812 1.00 96.94 81 LEU A C 1
ATOM 644 O O . LEU A 1 81 ? -10.346 0.019 -3.615 1.00 96.94 81 LEU A O 1
ATOM 648 N N . LEU A 1 82 ? -10.863 0.675 -5.686 1.00 97.25 82 LEU A N 1
ATOM 649 C CA . LEU A 1 82 ? -12.011 1.494 -5.270 1.00 97.25 82 LEU A CA 1
ATOM 650 C C . LEU A 1 82 ? -13.053 0.727 -4.436 1.00 97.25 82 LEU A C 1
ATOM 652 O O . LEU A 1 82 ? -13.545 1.297 -3.465 1.00 97.25 82 LEU A O 1
ATOM 656 N N . PRO A 1 83 ? -13.422 -0.532 -4.755 1.00 98.25 83 PRO A N 1
ATOM 657 C CA . PRO A 1 83 ? -14.288 -1.329 -3.890 1.00 98.25 83 PRO A CA 1
ATOM 658 C C . PRO A 1 83 ? -13.720 -1.539 -2.483 1.00 98.25 83 PRO A C 1
ATOM 660 O O . PRO A 1 83 ? -14.495 -1.540 -1.533 1.00 98.25 83 PRO A O 1
ATOM 663 N N . VAL A 1 84 ? -12.396 -1.667 -2.344 1.00 98.31 84 VAL A N 1
ATOM 664 C CA . VAL A 1 84 ? -11.723 -1.828 -1.046 1.00 98.31 84 VAL A CA 1
ATOM 665 C C . VAL A 1 84 ? -11.865 -0.545 -0.230 1.00 98.31 84 VAL A C 1
ATOM 667 O O . VAL A 1 84 ? -12.425 -0.576 0.861 1.00 98.31 84 VAL A O 1
ATOM 670 N N . PHE A 1 85 ? -11.491 0.605 -0.798 1.00 98.31 85 PHE A N 1
ATOM 671 C CA . PHE A 1 85 ? -11.640 1.900 -0.120 1.00 98.31 85 PHE A CA 1
ATOM 672 C C . PHE A 1 85 ? -13.097 2.257 0.200 1.00 98.31 85 PHE A C 1
ATOM 674 O O . PHE A 1 85 ? -13.372 2.907 1.200 1.00 98.31 85 PHE A O 1
ATOM 681 N N . LYS A 1 86 ? -14.054 1.825 -0.630 1.00 97.62 86 LYS A N 1
ATOM 682 C CA . LYS A 1 86 ? -15.489 1.975 -0.338 1.00 97.62 86 LYS A CA 1
ATOM 683 C C . LYS A 1 86 ? -15.944 1.100 0.823 1.00 97.62 86 LYS A C 1
ATOM 685 O O . LYS A 1 86 ? -16.819 1.524 1.568 1.00 97.62 86 LYS A O 1
ATOM 690 N N . HIS A 1 87 ? -15.414 -0.116 0.920 1.00 98.06 87 HIS A N 1
ATOM 691 C CA . HIS A 1 87 ? -15.788 -1.072 1.955 1.00 98.06 87 HIS A CA 1
ATOM 692 C C . HIS A 1 87 ? -15.268 -0.643 3.329 1.00 98.06 87 HIS A C 1
ATOM 694 O O . HIS A 1 87 ? -16.030 -0.654 4.286 1.00 98.06 87 HIS A O 1
ATOM 700 N N . PHE A 1 88 ? -14.005 -0.219 3.392 1.00 98.06 88 PHE A N 1
ATOM 701 C CA . PHE A 1 88 ? -13.345 0.202 4.630 1.00 98.06 88 PHE A CA 1
ATOM 702 C C . PHE A 1 88 ? -13.438 1.715 4.891 1.00 98.06 88 PHE A C 1
ATOM 704 O O . PHE A 1 88 ? -12.896 2.208 5.872 1.00 98.06 88 PHE A O 1
ATOM 711 N N . GLY A 1 89 ? -14.102 2.480 4.020 1.00 95.88 89 GLY A N 1
ATOM 712 C CA . GLY A 1 89 ? -14.316 3.912 4.224 1.00 95.88 89 GLY A CA 1
ATOM 713 C C . GLY A 1 89 ? -15.299 4.194 5.370 1.00 95.88 89 GLY A C 1
ATOM 714 O O . GLY A 1 89 ? -16.186 3.378 5.626 1.00 95.88 89 GLY A O 1
ATOM 715 N N . PRO A 1 90 ? -15.243 5.373 6.012 1.00 97.31 90 PRO A N 1
ATOM 716 C CA . PRO A 1 90 ? -14.448 6.561 5.669 1.00 97.31 90 PRO A CA 1
ATOM 717 C C . PRO A 1 90 ? -12.937 6.407 5.907 1.00 97.31 90 PRO A C 1
ATOM 719 O O . PRO A 1 90 ? -12.515 5.648 6.771 1.00 97.31 90 PRO A O 1
ATOM 722 N N . ILE A 1 91 ? -12.131 7.147 5.138 1.00 98.31 91 ILE A N 1
ATOM 723 C CA . ILE A 1 91 ? -10.662 7.063 5.146 1.00 98.31 91 ILE A CA 1
ATOM 724 C C . ILE A 1 91 ? -10.049 8.317 5.781 1.00 98.31 91 ILE A C 1
ATOM 726 O O . ILE A 1 91 ? -10.541 9.434 5.560 1.00 98.31 91 ILE A O 1
ATOM 730 N N . VAL A 1 92 ? -8.969 8.126 6.539 1.00 98.38 92 VAL A N 1
ATOM 731 C CA . VAL A 1 92 ? -7.972 9.155 6.843 1.00 98.38 92 VAL A CA 1
ATOM 732 C C . VAL A 1 92 ? -6.643 8.789 6.181 1.00 98.38 92 VAL A C 1
ATOM 734 O O . VAL A 1 92 ? -6.178 7.670 6.337 1.00 98.38 92 VAL A O 1
ATOM 737 N N . GLU A 1 93 ? -6.040 9.710 5.439 1.00 98.38 93 GLU A N 1
ATOM 738 C CA . GLU A 1 93 ? -4.707 9.562 4.837 1.00 98.38 93 GLU A CA 1
ATOM 739 C C . GLU A 1 93 ? -3.717 10.485 5.554 1.00 98.38 93 GLU A C 1
ATOM 741 O O . GLU A 1 93 ? -4.026 11.660 5.752 1.00 98.38 93 GLU A O 1
ATOM 746 N N . VAL A 1 94 ? -2.540 9.977 5.923 1.00 96.56 94 VAL A N 1
ATOM 747 C CA . VAL A 1 94 ? -1.433 10.775 6.481 1.00 96.56 94 VAL A CA 1
ATOM 748 C C . VAL A 1 94 ? -0.227 10.646 5.555 1.00 96.56 94 VAL A C 1
ATOM 750 O O . VAL A 1 94 ? 0.085 9.541 5.111 1.00 96.56 94 VAL A O 1
ATOM 753 N N . GLY A 1 95 ? 0.414 11.774 5.239 1.00 94.06 95 GLY A N 1
ATOM 754 C CA . GLY A 1 95 ? 1.472 11.844 4.227 1.00 94.06 95 GLY A CA 1
ATOM 755 C C . GLY A 1 95 ? 0.911 11.854 2.803 1.00 94.06 95 GLY A C 1
ATOM 756 O O . GLY A 1 95 ? 1.405 11.152 1.925 1.00 94.06 95 GLY A O 1
ATOM 757 N N . CYS A 1 96 ? -0.174 12.601 2.558 1.00 93.56 96 CYS A N 1
ATOM 758 C CA . CYS A 1 96 ? -0.835 12.597 1.247 1.00 93.56 96 CYS A CA 1
ATOM 759 C C . CYS A 1 96 ? -0.057 13.345 0.142 1.00 93.56 96 CYS A C 1
ATOM 761 O O . CYS A 1 96 ? -0.457 13.338 -1.031 1.00 93.56 96 CYS A O 1
ATOM 763 N N . GLY A 1 97 ? 1.019 14.042 0.511 1.00 90.69 97 GLY A N 1
ATOM 764 C CA . GLY A 1 97 ? 1.781 14.962 -0.320 1.00 90.69 97 GLY A CA 1
ATOM 765 C C . GLY A 1 97 ? 1.000 16.228 -0.681 1.00 90.69 97 GLY A C 1
ATOM 766 O O . GLY A 1 97 ? -0.230 16.303 -0.575 1.00 90.69 97 GLY A O 1
ATOM 767 N N . ALA A 1 98 ? 1.701 17.221 -1.233 1.00 88.00 98 ALA A N 1
ATOM 768 C CA . ALA A 1 98 ? 1.101 18.483 -1.683 1.00 88.00 98 ALA A CA 1
ATOM 769 C C . ALA A 1 98 ? -0.033 18.304 -2.713 1.00 88.00 98 ALA A C 1
ATOM 771 O O . ALA A 1 98 ? -0.941 19.136 -2.840 1.00 88.00 98 ALA A O 1
ATOM 772 N N . ASN A 1 99 ? -0.002 17.209 -3.475 1.00 88.94 99 ASN A N 1
ATOM 773 C CA . ASN A 1 99 ? -1.030 16.918 -4.461 1.00 88.94 99 ASN A CA 1
ATOM 774 C C . ASN A 1 99 ? -2.201 16.090 -3.913 1.00 88.94 99 ASN A C 1
ATOM 776 O O . ASN A 1 99 ? -3.258 16.110 -4.548 1.00 88.94 99 ASN A O 1
ATOM 780 N N . ALA A 1 100 ? -2.075 15.396 -2.777 1.00 93.75 100 ALA A N 1
ATOM 781 C CA . ALA A 1 100 ? -3.128 14.526 -2.242 1.00 93.75 100 ALA A CA 1
ATOM 782 C C . ALA A 1 100 ? -3.708 13.587 -3.321 1.00 93.75 100 ALA A C 1
ATOM 784 O O . ALA A 1 100 ? -4.927 13.522 -3.527 1.00 93.75 100 ALA A O 1
ATOM 785 N N . TYR A 1 101 ? -2.829 12.965 -4.118 1.00 95.19 101 TYR A N 1
ATOM 786 C CA . TYR A 1 101 ? -3.216 12.290 -5.362 1.00 95.19 101 TYR A CA 1
ATOM 787 C C . TYR A 1 101 ? -4.181 11.131 -5.108 1.00 95.19 101 TYR A C 1
ATOM 789 O O . TYR A 1 101 ? -5.241 11.062 -5.740 1.00 95.19 101 TYR A O 1
ATOM 797 N N . TRP A 1 102 ? -3.854 10.276 -4.138 1.00 96.81 102 TRP A N 1
ATOM 798 C CA . TRP A 1 102 ? -4.704 9.168 -3.715 1.00 96.81 102 TRP A CA 1
ATOM 799 C C . TRP A 1 102 ? -6.021 9.665 -3.123 1.00 96.81 102 TRP A C 1
ATOM 801 O O . TRP A 1 102 ? -7.073 9.261 -3.622 1.00 96.81 102 TRP A O 1
ATOM 811 N N . ALA A 1 103 ? -5.998 10.602 -2.167 1.00 96.75 103 ALA A N 1
ATOM 812 C CA . ALA A 1 103 ? -7.206 11.214 -1.607 1.00 96.75 103 ALA A CA 1
ATOM 813 C C . ALA A 1 103 ? -8.171 11.745 -2.679 1.00 96.75 103 ALA A C 1
ATOM 815 O O . ALA A 1 103 ? -9.365 11.420 -2.688 1.00 96.75 103 ALA A O 1
ATOM 816 N N . LYS A 1 104 ? -7.655 12.540 -3.628 1.00 95.94 104 LYS A N 1
ATOM 817 C CA . LYS A 1 104 ? -8.444 13.093 -4.739 1.00 95.94 104 LYS A CA 1
ATOM 818 C C . LYS A 1 104 ? -8.993 11.992 -5.635 1.00 95.94 104 LYS A C 1
ATOM 820 O O . LYS A 1 104 ? -10.155 12.068 -6.032 1.00 95.94 104 LYS A O 1
ATOM 825 N N . TRP A 1 105 ? -8.185 10.989 -5.968 1.00 96.19 105 TRP A N 1
ATOM 826 C CA . TRP A 1 105 ? -8.606 9.885 -6.825 1.00 96.19 105 TRP A CA 1
ATOM 827 C C . TRP A 1 105 ? -9.691 9.023 -6.157 1.00 96.19 105 TRP A C 1
ATOM 829 O O . TRP A 1 105 ? -10.749 8.804 -6.754 1.00 96.19 105 TRP A O 1
ATOM 839 N N . MET A 1 106 ? -9.493 8.627 -4.894 1.00 96.69 106 MET A N 1
ATOM 840 C CA . MET A 1 106 ? -10.476 7.894 -4.087 1.00 96.69 106 MET A CA 1
ATOM 841 C C . MET A 1 106 ? -11.805 8.650 -3.994 1.00 96.69 106 MET A C 1
ATOM 843 O O . MET A 1 106 ? -12.877 8.063 -4.166 1.00 96.69 106 MET A O 1
ATOM 847 N N . HIS A 1 107 ? -11.751 9.963 -3.769 1.00 96.50 107 HIS A N 1
ATOM 848 C CA . HIS A 1 107 ? -12.950 10.785 -3.701 1.00 96.50 107 HIS A CA 1
ATOM 849 C C . HIS A 1 107 ? -13.649 10.924 -5.061 1.00 96.50 107 HIS A C 1
ATOM 851 O O . HIS A 1 107 ? -14.843 10.654 -5.174 1.00 96.50 107 HIS A O 1
ATOM 857 N N . ASN A 1 108 ? -12.923 11.318 -6.109 1.00 95.06 108 ASN A N 1
ATOM 858 C CA . ASN A 1 108 ? -13.521 11.656 -7.403 1.00 95.06 108 ASN A CA 1
ATOM 859 C C . ASN A 1 108 ? -14.061 10.430 -8.150 1.00 95.06 108 ASN A C 1
ATOM 861 O O . ASN A 1 108 ? -15.134 10.499 -8.753 1.00 95.06 108 ASN A O 1
ATOM 865 N N . GLU A 1 109 ? -13.330 9.314 -8.111 1.00 94.88 109 GLU A N 1
ATOM 866 C CA . GLU A 1 109 ? -13.684 8.090 -8.841 1.00 94.88 109 GLU A CA 1
ATOM 867 C C . GLU A 1 109 ? -14.446 7.096 -7.954 1.00 94.88 109 GLU A C 1
ATOM 869 O O . GLU A 1 109 ? -15.312 6.348 -8.419 1.00 94.88 109 GLU A O 1
ATOM 874 N N . GLY A 1 110 ? -14.148 7.092 -6.654 1.00 94.56 110 GLY A N 1
ATOM 875 C CA . GLY A 1 110 ? -14.755 6.194 -5.680 1.00 94.56 110 GLY A CA 1
ATOM 876 C C . GLY A 1 110 ? -15.913 6.791 -4.891 1.00 94.56 110 GLY A C 1
ATOM 877 O O . GLY A 1 110 ? -16.654 6.026 -4.282 1.00 94.56 110 GLY A O 1
ATOM 878 N N . ASN A 1 111 ? -16.111 8.112 -4.885 1.00 95.69 111 ASN A N 1
ATOM 879 C CA . ASN A 1 111 ? -17.025 8.776 -3.946 1.00 95.69 111 ASN A CA 1
ATOM 880 C C . ASN A 1 111 ? -16.761 8.348 -2.486 1.00 95.69 111 ASN A C 1
ATOM 882 O O . ASN A 1 111 ? -17.692 8.133 -1.707 1.00 95.69 111 ASN A O 1
ATOM 886 N N . VAL A 1 112 ? -15.482 8.162 -2.147 1.00 96.81 112 VAL A N 1
ATOM 887 C CA . VAL A 1 112 ? -15.027 7.846 -0.790 1.00 96.81 112 VAL A CA 1
ATOM 888 C C . VAL A 1 112 ? -14.955 9.147 0.016 1.00 96.81 112 VAL A C 1
ATOM 890 O O . VAL A 1 112 ? -14.607 10.207 -0.515 1.00 96.81 112 VAL A O 1
ATOM 893 N N . ASP A 1 113 ? -15.344 9.074 1.286 1.00 97.38 113 ASP A N 1
ATOM 894 C CA . ASP A 1 113 ? -15.161 10.149 2.264 1.00 97.38 113 ASP A CA 1
ATOM 895 C C . ASP A 1 113 ? -13.719 10.086 2.777 1.00 97.38 113 ASP A C 1
ATOM 897 O O . ASP A 1 113 ? -13.331 9.075 3.366 1.00 97.38 113 ASP A O 1
ATOM 901 N N . VAL A 1 114 ? -12.935 11.133 2.514 1.00 97.88 114 VAL A N 1
ATOM 902 C CA . VAL A 1 114 ? -11.492 11.156 2.780 1.00 97.88 114 VAL A CA 1
ATOM 903 C C . VAL A 1 114 ? -11.117 12.445 3.499 1.00 97.88 114 VAL A C 1
ATOM 905 O O . VAL A 1 114 ? -11.413 13.542 3.019 1.00 97.88 114 VAL A O 1
ATOM 908 N N . VAL A 1 115 ? -10.419 12.306 4.623 1.00 97.75 115 VAL A N 1
ATOM 909 C CA . VAL A 1 115 ? -9.659 13.394 5.245 1.00 97.75 115 VAL A CA 1
ATOM 910 C C . VAL A 1 115 ? -8.182 13.086 5.036 1.00 97.75 115 VAL A C 1
ATOM 912 O O . VAL A 1 115 ? -7.748 11.993 5.366 1.00 97.75 115 VAL A O 1
ATOM 915 N N . ALA A 1 116 ? -7.429 14.002 4.447 1.00 97.44 116 ALA A N 1
ATOM 916 C CA . ALA A 1 116 ? -6.026 13.796 4.120 1.00 97.44 116 ALA A CA 1
ATOM 917 C C . ALA A 1 116 ? -5.156 14.875 4.769 1.00 97.44 116 ALA A C 1
ATOM 919 O O . ALA A 1 116 ? -5.515 16.060 4.737 1.00 97.44 116 ALA A O 1
ATOM 920 N N . PHE A 1 117 ? -4.034 14.446 5.334 1.00 96.19 117 PHE A N 1
ATOM 921 C CA . PHE A 1 117 ? -3.062 15.280 6.019 1.00 96.19 117 PHE A CA 1
ATOM 922 C C . PHE A 1 117 ? -1.689 15.167 5.370 1.00 96.19 117 PHE A C 1
ATOM 924 O O . PHE A 1 117 ? -1.279 14.091 4.929 1.00 96.19 117 PHE A O 1
ATOM 931 N N . ASP A 1 118 ? -0.987 16.290 5.336 1.00 94.19 118 ASP A N 1
ATOM 932 C CA . ASP A 1 118 ? 0.430 16.350 5.011 1.00 94.19 118 ASP A CA 1
ATOM 933 C C . ASP A 1 118 ? 1.076 17.538 5.730 1.00 94.19 118 ASP A C 1
ATOM 935 O O . ASP A 1 118 ? 0.424 18.567 5.929 1.00 94.19 118 ASP A O 1
ATOM 939 N N . VAL A 1 119 ? 2.351 17.428 6.098 1.00 89.94 119 VAL A N 1
ATOM 940 C CA . VAL A 1 119 ? 3.079 18.516 6.771 1.00 89.94 119 VAL A CA 1
ATOM 941 C C . VAL A 1 119 ? 3.307 19.720 5.852 1.00 89.94 119 VAL A C 1
ATOM 943 O O . VAL A 1 119 ? 3.352 20.852 6.332 1.00 89.94 119 VAL A O 1
ATOM 946 N N . SER A 1 120 ? 3.381 19.496 4.534 1.00 85.69 120 SER A N 1
ATOM 947 C CA . SER A 1 120 ? 3.752 20.513 3.550 1.00 85.69 120 SER A CA 1
ATOM 948 C C . SER A 1 120 ? 2.841 20.495 2.319 1.00 85.69 120 SER A C 1
ATOM 950 O O . SER A 1 120 ? 3.237 20.155 1.206 1.00 85.69 120 SER A O 1
ATOM 952 N N . LEU A 1 121 ? 1.616 21.016 2.455 1.00 84.94 121 LEU A N 1
ATOM 953 C CA . LEU A 1 121 ? 0.674 21.112 1.325 1.00 84.94 121 LEU A CA 1
ATOM 954 C C . LEU A 1 121 ? 1.119 22.043 0.181 1.00 84.94 121 LEU A C 1
ATOM 956 O O . LEU A 1 121 ? 0.522 22.043 -0.900 1.00 84.94 121 LEU A O 1
ATOM 960 N N . ASN A 1 122 ? 2.133 22.877 0.414 1.00 79.88 122 ASN A N 1
ATOM 961 C CA . ASN A 1 122 ? 2.613 23.864 -0.551 1.00 79.88 122 ASN A CA 1
ATOM 962 C C . ASN A 1 122 ? 3.934 23.470 -1.230 1.00 79.88 122 ASN A C 1
ATOM 964 O O . ASN A 1 122 ? 4.296 24.104 -2.227 1.00 79.88 122 ASN A O 1
ATOM 968 N N . GLU A 1 123 ? 4.617 22.439 -0.730 1.00 66.31 123 GLU A N 1
ATOM 969 C CA . GLU A 1 123 ? 5.941 22.007 -1.184 1.00 66.31 123 GLU A CA 1
ATOM 970 C C . GLU A 1 123 ? 5.808 20.619 -1.826 1.00 66.31 123 GLU A C 1
ATOM 972 O O . GLU A 1 123 ? 5.611 19.618 -1.153 1.00 66.31 123 GLU A O 1
ATOM 977 N N . GLY A 1 124 ? 5.802 20.574 -3.161 1.00 62.47 124 GLY A N 1
ATOM 978 C CA . GLY A 1 124 ? 5.594 19.352 -3.947 1.00 62.47 124 GLY A CA 1
ATOM 979 C C . GLY A 1 124 ? 5.015 19.652 -5.333 1.00 62.47 124 GLY A C 1
ATOM 980 O O . GLY A 1 124 ? 4.639 20.796 -5.636 1.00 62.47 124 GLY A O 1
ATOM 981 N N . GLY A 1 125 ? 4.965 18.656 -6.220 1.00 56.44 125 GLY A N 1
ATOM 982 C CA . GLY A 1 125 ? 4.525 18.895 -7.592 1.00 56.44 125 GLY A CA 1
ATOM 983 C C . GLY A 1 125 ? 3.010 19.078 -7.714 1.00 56.44 125 GLY A C 1
ATOM 984 O O . GLY A 1 125 ? 2.185 18.538 -6.978 1.00 56.44 125 GLY A O 1
ATOM 985 N N . LYS A 1 126 ? 2.627 19.940 -8.657 1.00 52.78 126 LYS A N 1
ATOM 986 C CA . LYS A 1 126 ? 1.237 20.335 -8.908 1.00 52.78 126 LYS A CA 1
ATOM 987 C C . LYS A 1 126 ? 0.768 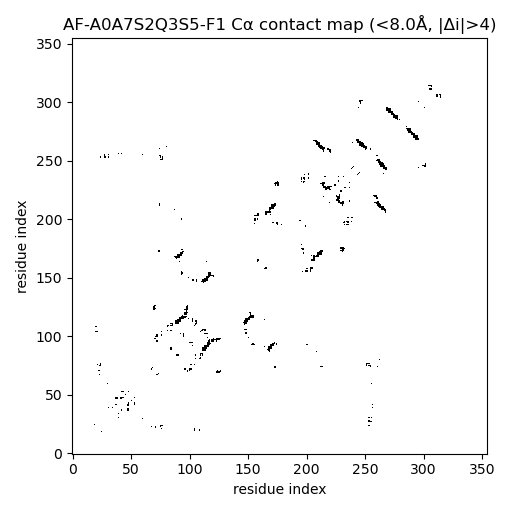19.689 -10.202 1.00 52.78 126 LYS A C 1
ATOM 989 O O . LYS A 1 126 ? 1.376 19.919 -11.246 1.00 52.78 126 LYS A O 1
ATOM 994 N N . ILE A 1 127 ? -0.361 18.974 -10.181 1.00 50.62 127 ILE A N 1
ATOM 995 C CA . ILE A 1 127 ? -1.030 18.579 -11.430 1.00 50.62 127 ILE A CA 1
ATOM 996 C C . ILE A 1 127 ? -1.516 19.849 -12.125 1.00 50.62 127 ILE A C 1
ATOM 998 O O . ILE A 1 127 ? -2.429 20.536 -11.653 1.00 50.62 127 ILE A O 1
ATOM 1002 N N . SER A 1 128 ? -0.935 20.153 -13.281 1.00 41.16 128 SER A N 1
ATOM 1003 C CA . SER A 1 128 ? -1.400 21.203 -14.181 1.00 41.16 128 SER A CA 1
ATOM 1004 C C . SER A 1 128 ? -2.744 20.797 -14.806 1.00 41.16 128 SER A C 1
ATOM 1006 O O . SER A 1 128 ? -2.821 20.348 -15.943 1.00 41.16 128 SER A O 1
ATOM 1008 N N . GLY A 1 129 ? -3.847 20.927 -14.060 1.00 41.78 129 GLY A N 1
ATOM 1009 C CA . GLY A 1 129 ? -5.162 20.582 -14.617 1.00 41.78 129 GLY A CA 1
ATOM 1010 C C . GLY A 1 129 ? -6.389 20.707 -13.719 1.00 41.78 129 GLY A C 1
ATOM 1011 O O . GLY A 1 129 ? -7.497 20.835 -14.241 1.00 41.78 129 GLY A O 1
ATOM 1012 N N . SER A 1 130 ? -6.263 20.732 -12.390 1.00 37.19 130 SER A N 1
ATOM 1013 C CA . SER A 1 130 ? -7.449 20.889 -11.540 1.00 37.19 130 SER A CA 1
ATOM 1014 C C . SER A 1 130 ? -7.860 22.360 -11.450 1.00 37.19 130 SER A C 1
ATOM 1016 O O . SER A 1 130 ? -7.160 23.181 -10.853 1.00 37.19 130 SER A O 1
ATOM 1018 N N . LYS A 1 131 ? -9.020 22.702 -12.030 1.00 37.78 131 LYS A N 1
ATOM 1019 C CA . LYS A 1 131 ? -9.724 23.964 -11.752 1.00 37.78 131 LYS A CA 1
ATOM 1020 C C . LYS A 1 131 ? -9.748 24.197 -10.242 1.00 37.78 131 LYS A C 1
ATOM 1022 O O . LYS A 1 131 ? -10.130 23.295 -9.504 1.00 37.78 131 LYS A O 1
ATOM 1027 N N . LYS A 1 132 ? -9.366 25.412 -9.829 1.00 33.72 132 LYS A N 1
ATOM 1028 C CA . LYS A 1 132 ? -9.432 25.925 -8.453 1.00 33.72 132 LYS A CA 1
ATOM 1029 C C . LYS A 1 132 ? -10.665 25.372 -7.730 1.00 33.72 132 LYS A C 1
ATOM 1031 O O . LYS A 1 132 ? -11.784 25.792 -8.019 1.00 33.72 132 LYS A O 1
ATOM 1036 N N . THR A 1 133 ? -10.459 24.449 -6.799 1.00 39.28 133 THR A N 1
ATOM 1037 C CA . THR A 1 133 ? -11.435 24.182 -5.748 1.00 39.28 133 THR A CA 1
ATOM 1038 C C . THR A 1 133 ? -11.490 25.436 -4.879 1.00 39.28 133 THR A C 1
ATOM 1040 O O . THR A 1 133 ? -10.465 26.025 -4.534 1.00 39.28 133 THR A O 1
ATOM 1043 N N . ASN A 1 134 ? -12.703 25.941 -4.660 1.00 34.81 134 ASN A N 1
ATOM 1044 C CA . ASN A 1 134 ? -12.933 27.214 -3.990 1.00 34.81 134 ASN A CA 1
ATOM 1045 C C . ASN A 1 134 ? -12.258 27.232 -2.613 1.00 34.81 134 ASN A C 1
ATOM 1047 O O . ASN A 1 134 ? -12.504 26.346 -1.797 1.00 34.81 134 ASN A O 1
ATOM 1051 N N . LYS A 1 135 ? -11.468 28.283 -2.350 1.00 37.72 135 LYS A N 1
ATOM 1052 C CA . LYS A 1 135 ? -11.112 28.703 -0.989 1.00 37.72 135 LYS A CA 1
ATOM 1053 C C . LYS A 1 135 ? -12.406 28.781 -0.177 1.00 37.72 135 LYS A C 1
ATOM 1055 O O . LYS A 1 135 ? -13.297 29.549 -0.536 1.00 37.72 135 LYS A O 1
ATOM 1060 N N . SER A 1 136 ? -12.534 27.971 0.868 1.00 38.12 136 SER A N 1
ATOM 1061 C CA . SER A 1 136 ? -13.651 28.086 1.798 1.00 38.12 136 SER A CA 1
ATOM 1062 C C . SER A 1 136 ? -13.414 29.282 2.710 1.00 38.12 136 SER A C 1
ATOM 1064 O O . SER A 1 136 ? -12.464 29.283 3.492 1.00 38.12 136 SER A O 1
ATOM 1066 N N . ASP A 1 137 ? -14.286 30.279 2.588 1.00 32.50 137 ASP A N 1
ATOM 1067 C CA . ASP A 1 137 ? -14.420 31.380 3.533 1.00 32.50 137 ASP A CA 1
ATOM 1068 C C . ASP A 1 137 ? -14.640 30.857 4.954 1.00 32.50 137 ASP A C 1
ATOM 1070 O O . ASP A 1 137 ? -15.482 29.991 5.217 1.00 32.50 137 ASP A O 1
ATOM 1074 N N . SER A 1 138 ? -13.895 31.453 5.875 1.00 38.25 138 SER A N 1
ATOM 1075 C CA . SER A 1 138 ? -14.091 31.379 7.311 1.00 38.25 138 SER A CA 1
ATOM 1076 C C . SER A 1 138 ? -15.427 32.024 7.688 1.00 38.25 138 SER A C 1
ATOM 1078 O O . SER A 1 138 ? -15.551 33.238 7.817 1.00 38.25 138 SER A O 1
ATOM 1080 N N . SER A 1 139 ? -16.460 31.212 7.909 1.00 34.44 139 SER A N 1
ATOM 1081 C CA . SER A 1 139 ? -17.583 31.636 8.748 1.00 34.44 139 SER A CA 1
ATOM 1082 C C . SER A 1 139 ? -18.274 30.452 9.422 1.00 34.44 139 SER A C 1
ATOM 1084 O O . SER A 1 139 ? -18.708 29.493 8.787 1.00 34.44 139 SER A O 1
ATOM 1086 N N . ASN A 1 140 ? -18.354 30.551 10.749 1.00 43.62 140 ASN A N 1
ATOM 1087 C CA . ASN A 1 140 ? -19.094 29.683 11.658 1.00 43.62 140 ASN A CA 1
ATOM 1088 C C . ASN A 1 140 ? -20.512 29.375 11.156 1.00 43.62 140 ASN A C 1
ATOM 1090 O O . ASN A 1 140 ? -21.301 30.305 10.973 1.00 43.62 140 ASN A O 1
ATOM 1094 N N . LYS A 1 141 ? -20.859 28.081 11.063 1.00 35.88 141 LYS A N 1
ATOM 1095 C CA . LYS A 1 141 ? -22.210 27.547 11.327 1.00 35.88 141 LYS A CA 1
ATOM 1096 C C . LYS A 1 141 ? -22.216 26.012 11.353 1.00 35.88 141 LYS A C 1
ATOM 1098 O O . LYS A 1 141 ? -21.970 25.365 10.345 1.00 35.88 141 LYS A O 1
ATOM 1103 N N . THR A 1 142 ? -22.516 25.501 12.543 1.00 35.44 142 THR A N 1
ATOM 1104 C CA . THR A 1 142 ? -23.289 24.296 12.890 1.00 35.44 142 THR A CA 1
ATOM 1105 C C . THR A 1 142 ? -23.102 23.027 12.043 1.00 35.44 142 THR A C 1
ATOM 1107 O O . THR A 1 142 ? -23.482 22.949 10.877 1.00 35.44 142 THR A O 1
ATOM 1110 N N . GLN A 1 143 ? -22.578 22.007 12.724 1.00 41.53 143 GLN A N 1
ATOM 1111 C CA . GLN A 1 143 ? -22.289 20.639 12.300 1.00 41.53 143 GLN A CA 1
ATOM 1112 C C . GLN A 1 143 ? -23.390 19.981 11.449 1.00 41.53 143 GLN A C 1
ATOM 1114 O O . GLN A 1 143 ? -24.424 19.549 11.946 1.00 41.53 143 GLN A O 1
ATOM 1119 N N . ASN A 1 144 ? -23.090 19.798 10.167 1.00 39.31 144 ASN A N 1
ATOM 1120 C CA . ASN A 1 144 ? -23.423 18.575 9.446 1.00 39.31 144 ASN A CA 1
ATOM 1121 C C . ASN A 1 144 ? -22.070 17.966 9.072 1.00 39.31 144 ASN A C 1
ATOM 1123 O O . ASN A 1 144 ? -21.326 18.622 8.341 1.00 39.31 144 ASN A O 1
ATOM 1127 N N . LYS A 1 145 ? -21.731 16.774 9.598 1.00 50.47 145 LYS A N 1
ATOM 1128 C CA . LYS A 1 145 ? -20.506 16.027 9.245 1.00 50.47 145 LYS A CA 1
ATOM 1129 C C . LYS A 1 145 ? -20.392 16.005 7.715 1.00 50.47 145 LYS A C 1
ATOM 1131 O O . LYS A 1 145 ? -21.178 15.333 7.044 1.00 50.47 145 LYS A O 1
ATOM 1136 N N . LYS A 1 146 ? -19.503 16.829 7.150 1.00 51.09 146 LYS A N 1
ATOM 1137 C CA . LYS A 1 146 ? -19.368 16.985 5.699 1.00 51.09 146 LYS A CA 1
ATOM 1138 C C . LYS A 1 146 ? -18.729 15.715 5.154 1.00 51.09 146 LYS A C 1
ATOM 1140 O O . LYS A 1 146 ? -17.512 15.613 5.128 1.00 51.09 146 LYS A O 1
ATOM 1145 N N . LYS A 1 147 ? -19.560 14.776 4.697 1.00 75.12 147 LYS A N 1
ATOM 1146 C CA . LYS A 1 147 ? -19.121 13.710 3.792 1.00 75.12 147 LYS A CA 1
ATOM 1147 C C . LYS A 1 147 ? -18.462 14.369 2.581 1.00 75.12 147 LYS A C 1
ATOM 1149 O O . LYS A 1 147 ? -19.111 15.178 1.912 1.00 75.12 147 LYS A O 1
ATOM 1154 N N . GLY A 1 148 ? -17.197 14.067 2.314 1.00 89.38 148 GLY A N 1
ATOM 1155 C CA . GLY A 1 148 ? -16.480 14.666 1.191 1.00 89.38 148 GLY A CA 1
ATOM 1156 C C . GLY A 1 148 ? -14.971 14.474 1.267 1.00 89.38 148 GLY A C 1
ATOM 1157 O O . GLY A 1 148 ? -14.486 13.657 2.036 1.00 89.38 148 GLY A O 1
ATOM 1158 N N . LEU A 1 149 ? -14.247 15.229 0.445 1.00 95.88 149 LEU A N 1
ATOM 1159 C CA . LEU A 1 149 ? -12.792 15.330 0.503 1.00 95.88 149 LEU A CA 1
ATOM 1160 C C . LEU A 1 149 ? -12.391 16.561 1.315 1.00 95.88 149 LEU A C 1
ATOM 1162 O O . LEU A 1 149 ? -12.803 17.682 0.996 1.00 95.88 149 LEU A O 1
ATOM 1166 N N . VAL A 1 150 ? -11.560 16.351 2.326 1.00 96.38 150 VAL A N 1
ATOM 1167 C CA . VAL A 1 150 ? -10.958 17.401 3.147 1.00 96.38 150 VAL A CA 1
ATOM 1168 C C . VAL A 1 150 ? -9.448 17.196 3.138 1.00 96.38 150 VAL A C 1
ATOM 1170 O O . VAL A 1 150 ? -8.987 16.097 3.406 1.00 96.38 150 VAL A O 1
ATOM 1173 N N . ILE A 1 151 ? -8.685 18.240 2.820 1.00 95.69 151 ILE A N 1
ATOM 1174 C CA . ILE A 1 151 ? -7.216 18.214 2.819 1.00 95.69 151 ILE A CA 1
ATOM 1175 C C . ILE A 1 151 ? -6.749 19.321 3.765 1.00 95.69 151 ILE A C 1
ATOM 1177 O O . ILE A 1 151 ? -7.236 20.453 3.644 1.00 95.69 151 ILE A O 1
ATOM 1181 N N . ARG A 1 152 ? -5.879 18.997 4.722 1.00 95.31 152 ARG A N 1
ATOM 1182 C CA . ARG A 1 152 ? -5.388 19.919 5.761 1.00 95.31 152 ARG A CA 1
ATOM 1183 C C . ARG A 1 152 ? -3.901 19.688 6.017 1.00 95.31 152 ARG A C 1
ATOM 1185 O O . ARG A 1 152 ? -3.385 18.625 5.703 1.00 95.31 152 ARG A O 1
ATOM 1192 N N . GLU A 1 153 ? -3.232 20.698 6.560 1.00 94.88 153 GLU A N 1
ATOM 1193 C CA . GLU A 1 153 ? -1.874 20.519 7.076 1.00 94.88 153 GLU A CA 1
ATOM 1194 C C . GLU A 1 153 ? -1.928 19.713 8.381 1.00 94.88 153 GLU A C 1
ATOM 1196 O O . GLU A 1 153 ? -2.864 19.893 9.167 1.00 94.88 153 GLU A O 1
ATOM 1201 N N . GLY A 1 154 ? -0.962 18.818 8.579 1.00 94.06 154 GLY A N 1
ATOM 1202 C CA . GLY A 1 154 ? -0.836 17.982 9.775 1.00 94.06 154 GLY A CA 1
ATOM 1203 C C . GLY A 1 154 ? -0.068 16.686 9.511 1.00 94.06 154 GLY A C 1
ATOM 1204 O O . GLY A 1 154 ? 0.095 16.274 8.361 1.00 94.06 154 GLY A O 1
ATOM 1205 N N . GLY A 1 155 ? 0.400 16.054 10.580 1.00 94.00 155 GLY A N 1
ATOM 1206 C CA . GLY A 1 155 ? 1.114 14.783 10.568 1.00 94.00 155 GLY A CA 1
ATOM 1207 C C . GLY A 1 155 ? 0.406 13.692 11.385 1.00 94.00 155 GLY A C 1
ATOM 1208 O O . GLY A 1 155 ? -0.816 13.742 11.575 1.00 94.00 155 GLY A O 1
ATOM 1209 N N . PRO A 1 156 ? 1.158 12.678 11.850 1.00 95.62 156 PRO A N 1
ATOM 1210 C CA . PRO A 1 156 ? 0.642 11.579 12.669 1.00 95.62 156 PRO A CA 1
ATOM 1211 C C . PRO A 1 156 ? -0.144 12.017 13.912 1.00 95.62 156 PRO A C 1
ATOM 1213 O O . PRO A 1 156 ? -1.128 11.368 14.267 1.00 95.62 156 PRO A O 1
ATOM 1216 N N . GLU A 1 157 ? 0.236 13.131 14.541 1.00 95.38 157 GLU A N 1
ATOM 1217 C CA . GLU A 1 157 ? -0.385 13.660 15.760 1.00 95.38 157 GLU A CA 1
ATOM 1218 C C . GLU A 1 157 ? -1.893 13.898 15.602 1.00 95.38 157 GLU A C 1
ATOM 1220 O O . GLU A 1 157 ? -2.679 13.651 16.528 1.00 95.38 157 GLU A O 1
ATOM 1225 N N . MET A 1 158 ? -2.319 14.253 14.383 1.00 96.19 158 MET A N 1
ATOM 1226 C CA . MET A 1 158 ? -3.719 14.494 14.045 1.00 96.19 158 MET A CA 1
ATOM 1227 C C . MET A 1 158 ? -4.606 13.279 14.322 1.00 96.19 158 MET A C 1
ATOM 1229 O O . MET A 1 158 ? -5.762 13.466 14.693 1.00 96.19 158 MET A O 1
ATOM 1233 N N . LEU A 1 159 ? -4.073 12.053 14.208 1.00 96.69 159 LEU A N 1
ATOM 1234 C CA . LEU A 1 159 ? -4.807 10.803 14.463 1.00 96.69 159 LEU A CA 1
ATOM 1235 C C . LEU A 1 159 ? -5.275 10.665 15.919 1.00 96.69 159 LEU A C 1
ATOM 1237 O O . LEU A 1 159 ? -6.208 9.910 16.182 1.00 96.69 159 LEU A O 1
ATOM 1241 N N . SER A 1 160 ? -4.650 11.399 16.844 1.00 95.69 160 SER A N 1
ATOM 1242 C CA . SER A 1 160 ? -5.047 11.457 18.255 1.00 95.69 160 SER A CA 1
ATOM 1243 C C . SER A 1 160 ? -5.718 12.779 18.651 1.00 95.69 160 SER A C 1
ATOM 1245 O O . SER A 1 160 ? -6.505 12.808 19.598 1.00 95.69 160 SER A O 1
ATOM 1247 N N . GLU A 1 161 ? -5.429 13.870 17.934 1.00 95.12 161 GLU A N 1
ATOM 1248 C CA . GLU A 1 161 ? -5.906 15.217 18.265 1.00 95.12 161 GLU A CA 1
ATOM 1249 C C . GLU A 1 161 ? -7.234 15.596 17.590 1.00 95.12 161 GLU A C 1
ATOM 1251 O O . GLU A 1 161 ? -8.006 16.369 18.166 1.00 95.12 161 GLU A O 1
ATOM 1256 N N . ASP A 1 162 ? -7.520 15.084 16.386 1.00 93.50 162 ASP A N 1
ATOM 1257 C CA . ASP A 1 162 ? -8.732 15.421 15.632 1.00 93.50 162 ASP A CA 1
ATOM 1258 C C . ASP A 1 162 ? -9.849 14.386 15.886 1.00 93.50 162 ASP A C 1
ATOM 1260 O O . ASP A 1 162 ? -9.847 13.291 15.324 1.00 93.50 162 ASP A O 1
ATOM 1264 N N . PRO A 1 163 ? -10.879 14.713 16.686 1.00 91.50 163 PRO A N 1
ATOM 1265 C CA . PRO A 1 163 ? -11.955 13.770 16.980 1.00 91.50 163 PRO A CA 1
ATOM 1266 C C . PRO A 1 163 ? -12.841 13.450 15.763 1.00 91.50 163 PRO A C 1
ATOM 1268 O O . PRO A 1 163 ? -13.616 12.492 15.816 1.00 91.50 163 PRO A O 1
ATOM 1271 N N . ASP A 1 164 ? -12.771 14.220 14.666 1.00 88.94 164 ASP A N 1
ATOM 1272 C CA . ASP A 1 164 ? -13.572 13.966 13.459 1.00 88.94 164 ASP A CA 1
ATOM 1273 C C . ASP A 1 164 ? -13.050 12.772 12.631 1.00 88.94 164 ASP A C 1
ATOM 1275 O O . ASP A 1 164 ? -13.733 12.328 11.690 1.00 88.94 164 ASP A O 1
ATOM 1279 N N . ILE A 1 165 ? -11.860 12.249 12.958 1.00 93.94 165 ILE A N 1
ATOM 1280 C CA . ILE A 1 165 ? -11.196 11.171 12.210 1.00 93.94 165 ILE A CA 1
ATOM 1281 C C . ILE A 1 165 ? -10.962 9.878 13.006 1.00 93.94 165 ILE A C 1
ATOM 1283 O O . ILE A 1 165 ? -10.568 8.891 12.393 1.00 93.94 165 ILE A O 1
ATOM 1287 N N . ASN A 1 166 ? -11.271 9.838 14.306 1.00 89.81 166 ASN A N 1
ATOM 1288 C CA . ASN A 1 166 ? -11.012 8.671 15.169 1.00 89.81 166 ASN A CA 1
ATOM 1289 C C . ASN A 1 166 ? -11.670 7.365 14.681 1.00 89.81 166 ASN A C 1
ATOM 1291 O O . ASN A 1 166 ? -11.095 6.293 14.829 1.00 89.81 166 ASN A O 1
ATOM 1295 N N . ASP A 1 167 ? -12.851 7.452 14.058 1.00 91.62 167 ASP A N 1
ATOM 1296 C CA . ASP A 1 167 ? -13.597 6.289 13.545 1.00 91.62 167 ASP A CA 1
ATOM 1297 C C . ASP A 1 167 ? -13.265 5.957 12.071 1.00 91.62 167 ASP A C 1
ATOM 1299 O O . ASP A 1 167 ? -14.034 5.270 11.393 1.00 91.62 167 ASP A O 1
ATOM 1303 N N . ARG A 1 168 ? -12.190 6.528 11.510 1.00 97.12 168 ARG A N 1
ATOM 1304 C CA . ARG A 1 168 ? -11.808 6.333 10.102 1.00 97.12 168 ARG A CA 1
ATOM 1305 C C . ARG A 1 168 ? -10.719 5.275 9.973 1.00 97.12 168 ARG A C 1
ATOM 1307 O O . ARG A 1 168 ? -9.839 5.158 10.822 1.00 97.12 168 ARG A O 1
ATOM 1314 N N . THR A 1 169 ? -10.738 4.558 8.856 1.00 98.62 169 THR A N 1
ATOM 1315 C CA . THR A 1 169 ? -9.647 3.657 8.470 1.00 98.62 169 THR A CA 1
ATOM 1316 C C . THR A 1 169 ? -8.422 4.478 8.093 1.00 98.62 169 THR A C 1
ATOM 1318 O O . THR A 1 169 ? -8.518 5.367 7.239 1.00 98.62 169 THR A O 1
ATOM 1321 N N . LEU A 1 170 ? -7.279 4.165 8.700 1.00 98.75 170 LEU A N 1
ATOM 1322 C CA . LEU A 1 170 ? -6.006 4.795 8.367 1.00 98.75 170 LEU A CA 1
ATOM 1323 C C . LEU A 1 170 ? -5.495 4.269 7.025 1.00 98.75 170 LEU A C 1
ATOM 1325 O O . LEU A 1 170 ? -5.433 3.064 6.801 1.00 98.75 170 LEU A O 1
ATOM 1329 N N . PHE A 1 171 ? -5.110 5.169 6.133 1.00 98.69 171 PHE A N 1
ATOM 1330 C CA . PHE A 1 171 ? -4.482 4.871 4.858 1.00 98.69 171 PHE A CA 1
ATOM 1331 C C . PHE A 1 171 ? -3.066 5.446 4.825 1.00 98.69 171 PHE A C 1
ATOM 1333 O O . PHE A 1 171 ? -2.875 6.649 4.997 1.00 98.69 171 PHE A O 1
ATOM 1340 N N . LEU A 1 172 ? -2.090 4.573 4.578 1.00 97.94 172 LEU A N 1
ATOM 1341 C CA . LEU A 1 172 ? -0.677 4.908 4.426 1.00 97.94 172 LEU A CA 1
ATOM 1342 C C . LEU A 1 172 ? -0.197 4.422 3.059 1.00 97.94 172 LEU A C 1
ATOM 1344 O O . LEU A 1 172 ? -0.373 3.253 2.709 1.00 97.94 172 LEU A O 1
ATOM 1348 N N . CYS A 1 173 ? 0.424 5.305 2.285 1.00 96.19 173 CYS A N 1
ATOM 1349 C CA . CYS A 1 173 ? 0.956 4.986 0.967 1.00 96.19 173 CYS A CA 1
ATOM 1350 C C . CYS A 1 173 ? 2.374 5.531 0.848 1.00 96.19 173 CYS A C 1
ATOM 1352 O O . CYS A 1 173 ? 2.541 6.741 0.754 1.00 96.19 173 CYS A O 1
ATOM 1354 N N . TYR A 1 174 ? 3.370 4.643 0.787 1.00 91.56 174 TYR A N 1
ATOM 1355 C CA . TYR A 1 174 ? 4.784 5.045 0.763 1.00 91.56 174 TYR A CA 1
ATOM 1356 C C . TYR A 1 174 ? 5.180 5.998 1.917 1.00 91.56 174 TYR A C 1
ATOM 1358 O O . TYR A 1 174 ? 5.758 7.053 1.670 1.00 91.56 174 TYR A O 1
ATOM 1366 N N . PRO A 1 175 ? 4.842 5.662 3.177 1.00 87.44 175 PRO A N 1
ATOM 1367 C CA . PRO A 1 175 ? 4.982 6.592 4.294 1.00 87.44 175 PRO A CA 1
ATOM 1368 C C . PRO A 1 175 ? 6.422 7.035 4.618 1.00 87.44 175 PRO A C 1
ATOM 1370 O O . PRO A 1 175 ? 6.580 8.105 5.195 1.00 87.44 175 PRO A O 1
ATOM 1373 N N . ASP A 1 176 ? 7.451 6.252 4.266 1.00 86.75 176 ASP A N 1
ATOM 1374 C CA . ASP A 1 176 ? 8.810 6.452 4.803 1.00 86.75 176 ASP A CA 1
ATOM 1375 C C . ASP A 1 176 ? 9.915 6.568 3.733 1.00 86.75 176 ASP A C 1
ATOM 1377 O O . ASP A 1 176 ? 11.090 6.384 4.043 1.00 86.75 176 ASP A O 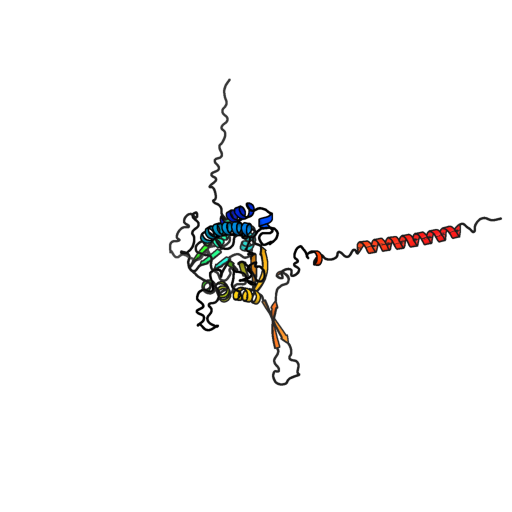1
ATOM 1381 N N . GLU A 1 177 ? 9.573 6.863 2.472 1.00 72.81 177 GLU A N 1
ATOM 1382 C CA . GLU A 1 177 ? 10.566 6.950 1.379 1.00 72.81 177 GLU A CA 1
ATOM 1383 C C . GLU A 1 177 ? 11.683 7.963 1.677 1.00 72.81 177 GLU A C 1
ATOM 1385 O O . GLU A 1 177 ? 12.862 7.662 1.486 1.00 72.81 177 GLU A O 1
ATOM 1390 N N . ASP A 1 178 ? 11.306 9.117 2.233 1.00 57.25 178 ASP A N 1
ATOM 1391 C CA . ASP A 1 178 ? 12.204 10.245 2.489 1.00 57.25 178 ASP A CA 1
ATOM 1392 C C . ASP A 1 178 ? 13.124 10.035 3.705 1.00 57.25 178 ASP A C 1
ATOM 1394 O O . ASP A 1 178 ? 13.996 10.866 3.979 1.00 57.25 178 ASP A O 1
ATOM 1398 N N . ILE A 1 179 ? 12.995 8.911 4.424 1.00 55.66 179 ILE A N 1
ATOM 1399 C CA . ILE A 1 179 ? 13.929 8.522 5.490 1.00 55.66 179 ILE A CA 1
ATOM 1400 C C . ILE A 1 179 ? 15.159 7.867 4.847 1.00 55.66 179 ILE A C 1
ATOM 1402 O O . ILE A 1 179 ? 15.509 6.709 5.080 1.00 55.66 179 ILE A O 1
ATOM 1406 N N . MET A 1 180 ? 15.858 8.632 4.010 1.00 40.53 180 MET A N 1
ATOM 1407 C CA . MET A 1 180 ? 17.249 8.330 3.707 1.00 40.53 180 MET A CA 1
ATOM 1408 C C . MET A 1 180 ? 18.048 8.455 5.013 1.00 40.53 180 MET A C 1
ATOM 1410 O O . MET A 1 180 ? 17.842 9.415 5.761 1.00 40.53 180 MET A O 1
ATOM 1414 N N . PRO A 1 181 ? 18.999 7.550 5.301 1.00 41.78 181 PRO A N 1
ATOM 1415 C CA . PRO A 1 181 ? 19.930 7.700 6.412 1.00 41.78 181 PRO A CA 1
ATOM 1416 C C . PRO A 1 181 ? 20.930 8.818 6.080 1.00 41.78 181 PRO A C 1
ATOM 1418 O O . PRO A 1 181 ? 22.108 8.582 5.831 1.00 41.78 181 PRO A O 1
ATOM 1421 N N . SER A 1 182 ? 20.461 10.059 6.015 1.00 42.16 182 SER A N 1
ATOM 1422 C CA . SER A 1 182 ? 21.300 11.242 5.936 1.00 42.16 182 SER A CA 1
ATOM 1423 C C . SER A 1 182 ? 21.080 12.038 7.209 1.00 42.16 182 SER A C 1
ATOM 1425 O O . SER A 1 182 ? 19.999 12.579 7.414 1.00 42.16 182 SER A O 1
ATOM 1427 N N . GLN A 1 183 ? 22.143 12.119 8.011 1.00 38.03 183 GLN A N 1
ATOM 1428 C CA . GLN A 1 183 ? 22.246 12.788 9.315 1.00 38.03 183 GLN A CA 1
ATOM 1429 C C . GLN A 1 183 ? 21.927 11.943 10.554 1.00 38.03 183 GLN A C 1
ATOM 1431 O O . GLN A 1 183 ? 21.590 12.485 11.599 1.00 38.03 183 GLN A O 1
ATOM 1436 N N . ALA A 1 184 ? 22.182 10.634 10.504 1.00 41.50 184 ALA A N 1
ATOM 1437 C CA . ALA A 1 184 ? 22.797 10.034 11.682 1.00 41.50 184 ALA A CA 1
ATOM 1438 C C . ALA A 1 184 ? 24.247 10.537 11.711 1.00 41.50 184 ALA A C 1
ATOM 1440 O O . ALA A 1 184 ? 25.129 9.945 11.088 1.00 41.50 184 ALA A O 1
ATOM 1441 N N . ASP A 1 185 ? 24.483 11.674 12.367 1.00 40.16 185 ASP A N 1
ATOM 1442 C CA . ASP A 1 185 ? 25.795 11.900 12.960 1.00 40.16 185 ASP A CA 1
ATOM 1443 C C . ASP A 1 185 ? 26.081 10.643 13.795 1.00 40.16 185 ASP A C 1
ATOM 1445 O O . ASP A 1 185 ? 25.326 10.315 14.710 1.00 40.16 185 ASP A O 1
ATOM 1449 N N . GLU A 1 186 ? 27.138 9.897 13.459 1.00 48.81 186 GLU A N 1
ATOM 1450 C CA . GLU A 1 186 ? 27.563 8.656 14.140 1.00 48.81 186 GLU A CA 1
ATOM 1451 C C . GLU A 1 186 ? 27.907 8.868 15.637 1.00 48.81 186 GLU A C 1
ATOM 1453 O O . GLU A 1 186 ? 28.467 7.988 16.290 1.00 48.81 186 GLU A O 1
ATOM 1458 N N . SER A 1 187 ? 27.608 10.049 16.184 1.00 50.06 187 SER A N 1
ATOM 1459 C CA . SER A 1 187 ? 27.907 10.496 17.536 1.00 50.06 187 SER A CA 1
ATOM 1460 C C . SER A 1 187 ? 26.705 10.583 18.477 1.00 50.06 187 SER A C 1
ATOM 1462 O O . SER A 1 187 ? 26.936 10.844 19.656 1.00 50.06 187 SER A O 1
ATOM 1464 N N . GLU A 1 188 ? 25.462 10.389 18.021 1.00 46.19 188 GLU A N 1
ATOM 1465 C CA . GLU A 1 188 ? 24.305 10.403 18.930 1.00 46.19 188 GLU A CA 1
ATOM 1466 C C . GLU A 1 188 ? 23.842 8.991 19.306 1.00 46.19 188 GLU A C 1
ATOM 1468 O O . GLU A 1 188 ? 23.781 8.074 18.486 1.00 46.19 188 GLU A O 1
ATOM 1473 N N . GLU A 1 189 ? 23.610 8.822 20.608 1.00 47.94 189 GLU A N 1
ATOM 1474 C CA . GLU A 1 189 ? 23.294 7.576 21.294 1.00 47.94 189 GLU A CA 1
ATOM 1475 C C . GLU A 1 189 ? 22.155 6.808 20.606 1.00 47.94 189 GLU A C 1
ATOM 1477 O O . GLU A 1 189 ? 21.201 7.375 20.083 1.00 47.94 189 GLU A O 1
ATOM 1482 N N . GLN A 1 190 ? 22.257 5.481 20.632 1.00 47.28 190 GLN A N 1
ATOM 1483 C CA . GLN A 1 190 ? 21.430 4.523 19.889 1.00 47.28 190 GLN A CA 1
ATOM 1484 C C . GLN A 1 190 ? 19.910 4.595 20.184 1.00 47.28 190 GLN A C 1
ATOM 1486 O O . GLN A 1 190 ? 19.140 3.930 19.495 1.00 47.28 190 GLN A O 1
ATOM 1491 N N . ASP A 1 191 ? 19.494 5.429 21.144 1.00 51.22 191 ASP A N 1
ATOM 1492 C CA . ASP A 1 191 ? 18.125 5.608 21.643 1.00 51.22 191 ASP A CA 1
ATOM 1493 C C . ASP A 1 191 ? 17.378 6.837 21.072 1.00 51.22 191 ASP A C 1
ATOM 1495 O O . ASP A 1 191 ? 16.209 7.033 21.400 1.00 51.22 191 ASP A O 1
ATOM 1499 N N . SER A 1 192 ? 17.993 7.672 20.220 1.00 52.06 192 SER A N 1
ATOM 1500 C CA . SER A 1 192 ? 17.368 8.920 19.723 1.00 52.06 192 SER A CA 1
ATOM 1501 C C . SER A 1 192 ? 16.942 8.909 18.250 1.00 52.06 192 SER A C 1
ATOM 1503 O O . SER A 1 192 ? 16.664 9.971 17.685 1.00 52.06 192 SER A O 1
ATOM 1505 N N . ARG A 1 193 ? 16.864 7.744 17.588 1.00 54.22 193 ARG A N 1
ATOM 1506 C CA . ARG A 1 193 ? 16.347 7.715 16.209 1.00 54.22 193 ARG A CA 1
ATOM 1507 C C . ARG A 1 193 ? 14.875 8.135 16.216 1.00 54.22 193 ARG A C 1
ATOM 1509 O O . ARG A 1 193 ? 14.089 7.500 16.920 1.00 54.22 193 ARG A O 1
ATOM 1516 N N . PRO A 1 194 ? 14.483 9.171 15.452 1.00 59.44 194 PRO A N 1
ATOM 1517 C CA . PRO A 1 194 ? 13.079 9.519 15.334 1.00 59.44 194 PRO A CA 1
ATOM 1518 C C . PRO A 1 194 ? 12.327 8.321 14.754 1.00 59.44 194 PRO A C 1
ATOM 1520 O O . PRO A 1 194 ? 12.797 7.684 13.809 1.00 59.44 194 PRO A O 1
ATOM 1523 N N . LEU A 1 195 ? 11.172 8.009 15.342 1.00 76.06 195 LEU A N 1
ATOM 1524 C CA . LEU A 1 195 ? 10.236 7.046 14.774 1.00 76.06 195 LEU A CA 1
ATOM 1525 C C . LEU A 1 195 ? 9.917 7.453 13.334 1.00 76.06 195 LEU A C 1
ATOM 1527 O O . LEU A 1 195 ? 9.688 8.633 13.055 1.00 76.06 195 LEU A O 1
ATOM 1531 N N . SER A 1 196 ? 9.893 6.477 12.429 1.00 90.44 196 SER A N 1
ATOM 1532 C CA . SER A 1 196 ? 9.398 6.692 11.071 1.00 90.44 196 SER A CA 1
ATOM 1533 C C . SER A 1 196 ? 7.976 7.259 11.074 1.00 90.44 196 SER A C 1
ATOM 1535 O O . SER A 1 196 ? 7.225 7.080 12.039 1.00 90.44 196 SER A O 1
ATOM 1537 N N . MET A 1 197 ? 7.574 7.945 9.997 1.00 91.81 197 MET A N 1
ATOM 1538 C CA . MET A 1 197 ? 6.238 8.548 9.924 1.00 91.81 197 MET A CA 1
ATOM 1539 C C . MET A 1 197 ? 5.157 7.468 10.065 1.00 91.81 197 MET A C 1
ATOM 1541 O O . MET A 1 197 ? 4.160 7.672 10.765 1.00 91.81 197 MET A O 1
ATOM 1545 N N . ALA A 1 198 ? 5.368 6.298 9.456 1.00 94.31 198 ALA A N 1
ATOM 1546 C CA . ALA A 1 198 ? 4.465 5.164 9.602 1.00 94.31 198 ALA A CA 1
ATOM 1547 C C . ALA A 1 198 ? 4.386 4.657 11.052 1.00 94.31 198 ALA A C 1
ATOM 1549 O O . ALA A 1 198 ? 3.287 4.396 11.552 1.00 94.31 198 ALA A O 1
ATOM 1550 N N . ALA A 1 199 ? 5.523 4.542 11.748 1.00 94.12 199 ALA A N 1
ATOM 1551 C CA . ALA A 1 199 ? 5.554 4.112 13.145 1.00 94.12 199 ALA A CA 1
ATOM 1552 C C . ALA A 1 199 ? 4.878 5.133 14.072 1.00 94.12 199 ALA A C 1
ATOM 1554 O O . ALA A 1 199 ? 4.070 4.741 14.912 1.00 94.12 199 ALA A O 1
ATOM 1555 N N . ALA A 1 200 ? 5.113 6.430 13.857 1.00 94.44 200 ALA A N 1
ATOM 1556 C CA . ALA A 1 200 ? 4.415 7.499 14.566 1.00 94.44 200 ALA A CA 1
ATOM 1557 C C . ALA A 1 200 ? 2.895 7.441 14.319 1.00 94.44 200 ALA A C 1
ATOM 1559 O O . ALA A 1 200 ? 2.104 7.617 15.246 1.00 94.44 200 ALA A O 1
ATOM 1560 N N . CYS A 1 201 ? 2.453 7.108 13.099 1.00 96.50 201 CYS A N 1
ATOM 1561 C CA . CYS A 1 201 ? 1.027 6.896 12.839 1.00 96.50 201 CYS A CA 1
ATOM 1562 C C . CYS A 1 201 ? 0.450 5.758 13.692 1.00 96.50 201 CYS A C 1
ATOM 1564 O O . CYS A 1 201 ? -0.655 5.910 14.205 1.00 96.50 201 CYS A O 1
ATOM 1566 N N . LEU A 1 202 ? 1.173 4.646 13.887 1.00 95.94 202 LEU A N 1
ATOM 1567 C CA . LEU A 1 202 ? 0.711 3.549 14.752 1.00 95.94 202 LEU A CA 1
ATOM 1568 C C . LEU A 1 202 ? 0.580 3.957 16.225 1.00 95.94 202 LEU A C 1
ATOM 1570 O O . LEU A 1 202 ? -0.274 3.415 16.919 1.00 95.94 202 LEU A O 1
ATOM 1574 N N . GLU A 1 203 ? 1.395 4.897 16.708 1.00 94.81 203 GLU A N 1
ATOM 1575 C CA . GLU A 1 203 ? 1.313 5.393 18.091 1.00 94.81 203 GLU A CA 1
ATOM 1576 C C . GLU A 1 203 ? 0.064 6.231 18.341 1.00 94.81 203 GLU A C 1
ATOM 1578 O O . GLU A 1 203 ? -0.590 6.081 19.372 1.00 94.81 203 GLU A O 1
ATOM 1583 N N . HIS A 1 204 ? -0.286 7.093 17.387 1.00 96.00 204 HIS A N 1
ATOM 1584 C CA . HIS A 1 204 ? -1.449 7.966 17.511 1.00 96.00 204 HIS A CA 1
ATOM 1585 C C . HIS A 1 204 ? -2.754 7.292 17.067 1.00 96.00 204 HIS A C 1
ATOM 1587 O O . HIS A 1 204 ? -3.837 7.696 17.498 1.00 96.00 204 HIS A O 1
ATOM 1593 N N . TYR A 1 205 ? -2.685 6.266 16.214 1.00 97.50 205 TYR A N 1
ATOM 1594 C CA . TYR A 1 205 ? -3.868 5.615 15.664 1.00 97.50 205 TYR A CA 1
ATOM 1595 C C . TYR A 1 205 ? -4.503 4.620 16.639 1.00 97.50 205 TYR A C 1
ATOM 1597 O O . TYR A 1 205 ? -3.966 3.550 16.932 1.00 97.50 205 TYR A O 1
ATOM 1605 N N . THR A 1 206 ? -5.722 4.937 17.074 1.00 95.25 206 THR A N 1
ATOM 1606 C CA . THR A 1 206 ? -6.523 4.096 17.981 1.00 95.25 206 THR A CA 1
ATOM 1607 C C . THR A 1 206 ? -7.605 3.280 17.271 1.00 95.25 206 THR A C 1
ATOM 1609 O O . THR A 1 206 ? -8.236 2.430 17.898 1.00 95.25 206 THR A O 1
ATOM 1612 N N . GLY A 1 207 ? -7.800 3.492 15.966 1.00 95.94 207 GLY A N 1
ATOM 1613 C CA . GLY A 1 207 ? -8.775 2.747 15.172 1.00 95.94 207 GLY A CA 1
ATOM 1614 C C . GLY A 1 207 ? -8.383 1.284 14.949 1.00 95.94 207 GLY A C 1
ATOM 1615 O O . GLY A 1 207 ? -7.345 0.806 15.417 1.00 95.94 207 GLY A O 1
ATOM 1616 N N . ASP A 1 208 ? -9.239 0.544 14.249 1.00 96.50 208 ASP A N 1
ATOM 1617 C CA . ASP A 1 208 ? -9.113 -0.907 14.091 1.00 96.50 208 ASP A CA 1
ATOM 1618 C C . ASP A 1 208 ? -8.531 -1.339 12.741 1.00 96.50 208 ASP A C 1
ATOM 1620 O O . ASP A 1 208 ? -8.056 -2.467 12.633 1.00 96.50 208 ASP A O 1
ATOM 1624 N N . THR A 1 209 ? -8.544 -0.474 11.726 1.00 98.62 209 THR A N 1
ATOM 1625 C CA . THR A 1 209 ? -8.270 -0.867 10.342 1.00 98.62 209 THR A CA 1
ATOM 1626 C C . THR A 1 209 ? -7.227 0.038 9.703 1.00 98.62 209 THR A C 1
ATOM 1628 O O . THR A 1 209 ? -7.365 1.260 9.676 1.00 98.62 209 THR A O 1
ATOM 1631 N N . ILE A 1 210 ? -6.203 -0.576 9.113 1.00 98.75 210 ILE A N 1
ATOM 1632 C CA . ILE A 1 210 ? -5.151 0.103 8.357 1.00 98.75 210 ILE A CA 1
ATOM 1633 C C . ILE A 1 210 ? -5.133 -0.435 6.929 1.00 98.75 210 ILE A C 1
ATOM 1635 O O . ILE A 1 210 ? -5.098 -1.643 6.700 1.00 98.75 210 ILE A O 1
ATOM 1639 N N . ILE A 1 211 ? -5.104 0.464 5.952 1.00 98.75 211 ILE A N 1
ATOM 1640 C CA . ILE A 1 211 ? -4.779 0.166 4.561 1.00 98.75 211 ILE A CA 1
ATOM 1641 C C . ILE A 1 211 ? -3.361 0.672 4.304 1.00 98.75 211 ILE A C 1
ATOM 1643 O O . ILE A 1 211 ? -3.100 1.868 4.383 1.00 98.75 211 ILE A O 1
ATOM 1647 N N . HIS A 1 212 ? -2.456 -0.232 3.953 1.00 98.44 212 HIS A N 1
ATOM 1648 C CA . HIS A 1 212 ? -1.078 0.088 3.593 1.00 98.44 212 HIS A CA 1
ATOM 1649 C C . HIS A 1 212 ? -0.837 -0.203 2.109 1.00 98.44 212 HIS A C 1
ATOM 1651 O O . HIS A 1 212 ? -1.169 -1.293 1.626 1.00 98.44 212 HIS A O 1
ATOM 1657 N N . VAL A 1 213 ? -0.240 0.755 1.399 1.00 97.69 213 VAL A N 1
ATOM 1658 C CA . VAL A 1 213 ? 0.234 0.615 0.019 1.00 97.69 213 VAL A CA 1
ATOM 1659 C C . VAL A 1 213 ? 1.752 0.766 -0.033 1.00 97.69 213 VAL A C 1
ATOM 1661 O O . VAL A 1 213 ? 2.292 1.831 0.264 1.00 97.69 213 VAL A O 1
ATOM 1664 N N . GLY A 1 214 ? 2.420 -0.308 -0.451 1.00 95.38 214 GLY A N 1
ATOM 1665 C CA . GLY A 1 214 ? 3.874 -0.381 -0.554 1.00 95.38 214 GLY A CA 1
ATOM 1666 C C . GLY A 1 214 ? 4.394 -1.817 -0.585 1.00 95.38 214 GLY A C 1
ATOM 1667 O O . GLY A 1 214 ? 3.619 -2.780 -0.692 1.00 95.38 214 GLY A O 1
ATOM 1668 N N . GLU A 1 215 ? 5.712 -1.953 -0.499 1.00 93.75 215 GLU A N 1
ATOM 1669 C CA . GLU A 1 215 ? 6.403 -3.216 -0.252 1.00 93.75 215 GLU A CA 1
ATOM 1670 C C . GLU A 1 215 ? 6.207 -3.665 1.205 1.00 93.75 215 GLU A C 1
ATOM 1672 O O . GLU A 1 215 ? 6.015 -2.855 2.109 1.00 93.75 215 GLU A O 1
ATOM 1677 N N . LEU A 1 216 ? 6.212 -4.978 1.419 1.00 93.12 216 LEU A N 1
ATOM 1678 C CA . LEU A 1 216 ? 6.151 -5.597 2.743 1.00 93.12 216 LEU A CA 1
ATOM 1679 C C . LEU A 1 216 ? 7.291 -6.607 2.868 1.00 93.12 216 LEU A C 1
ATOM 1681 O O . LEU A 1 216 ? 7.853 -7.030 1.855 1.00 93.12 216 LEU A O 1
ATOM 1685 N N . PHE A 1 217 ? 7.560 -7.059 4.091 1.00 93.00 217 PHE A N 1
ATOM 1686 C CA . PHE A 1 217 ? 8.522 -8.113 4.390 1.00 93.00 217 PHE A CA 1
ATOM 1687 C C . PHE A 1 217 ? 8.467 -9.266 3.376 1.00 93.00 217 PHE A C 1
ATOM 1689 O O . PHE A 1 217 ? 7.409 -9.857 3.125 1.00 93.00 217 PHE A O 1
ATOM 1696 N N . CYS A 1 218 ? 9.629 -9.590 2.807 1.00 91.12 218 CYS A N 1
ATOM 1697 C CA . CYS A 1 218 ? 9.835 -10.617 1.781 1.00 91.12 218 CYS A CA 1
ATOM 1698 C C . CYS A 1 218 ? 9.123 -10.382 0.434 1.00 91.12 218 CYS A C 1
ATOM 1700 O O . CYS A 1 218 ? 9.141 -11.268 -0.423 1.00 91.12 218 CYS A O 1
ATOM 1702 N N . ASP A 1 219 ? 8.540 -9.206 0.203 1.00 89.12 219 ASP A N 1
ATOM 1703 C CA . ASP A 1 219 ? 7.904 -8.803 -1.057 1.00 89.12 219 ASP A CA 1
ATOM 1704 C C . ASP A 1 219 ? 8.651 -7.619 -1.684 1.00 89.12 219 ASP A C 1
ATOM 1706 O O . ASP A 1 219 ? 8.067 -6.591 -2.015 1.00 89.12 219 ASP A O 1
ATOM 1710 N N . THR A 1 220 ? 9.971 -7.769 -1.824 1.00 89.94 220 THR A N 1
ATOM 1711 C CA . THR A 1 220 ? 10.855 -6.778 -2.447 1.00 89.94 220 THR A CA 1
ATOM 1712 C C . THR A 1 220 ? 11.843 -7.426 -3.416 1.00 89.94 220 THR A C 1
ATOM 1714 O O . THR A 1 220 ? 12.127 -8.625 -3.356 1.00 89.94 220 THR A O 1
ATOM 1717 N N . LEU A 1 221 ? 12.343 -6.626 -4.358 1.00 88.38 221 LEU A N 1
ATOM 1718 C CA . LEU A 1 221 ? 13.428 -6.998 -5.272 1.00 88.38 221 LEU A CA 1
ATOM 1719 C C . LEU A 1 221 ? 14.772 -6.370 -4.889 1.00 88.38 221 LEU A C 1
ATOM 1721 O O . LEU A 1 221 ? 15.797 -6.782 -5.434 1.00 88.38 221 LEU A O 1
ATOM 1725 N N . SER A 1 222 ? 14.767 -5.371 -4.004 1.00 83.25 222 SER A N 1
ATOM 1726 C CA . SER A 1 222 ? 15.981 -4.688 -3.568 1.00 83.25 222 SER A CA 1
ATOM 1727 C C . SER A 1 222 ? 16.769 -5.594 -2.633 1.00 83.25 222 SER A C 1
ATOM 1729 O O . SER A 1 222 ? 16.225 -6.083 -1.649 1.00 83.25 222 SER A O 1
ATOM 1731 N N . VAL A 1 223 ? 18.045 -5.832 -2.940 1.00 85.75 223 VAL A N 1
ATOM 1732 C CA . VAL A 1 223 ? 18.940 -6.577 -2.040 1.00 85.75 223 VAL A CA 1
ATOM 1733 C C . VAL A 1 223 ? 19.379 -5.687 -0.882 1.00 85.75 223 VAL A C 1
ATOM 1735 O O . VAL A 1 223 ? 19.416 -6.145 0.254 1.00 85.75 223 VAL A O 1
ATOM 1738 N N . ASP A 1 224 ? 19.645 -4.412 -1.161 1.00 81.56 224 ASP A N 1
ATOM 1739 C CA . ASP A 1 224 ? 20.179 -3.467 -0.176 1.00 81.56 224 ASP A CA 1
ATOM 1740 C C . ASP A 1 224 ? 19.131 -3.051 0.865 1.00 81.56 224 ASP A C 1
ATOM 1742 O O . ASP A 1 224 ? 19.478 -2.669 1.977 1.00 81.56 224 ASP A O 1
ATOM 1746 N N . GLN A 1 225 ? 17.845 -3.148 0.514 1.00 75.69 225 GLN A N 1
ATOM 1747 C CA . GLN A 1 225 ? 16.711 -2.826 1.392 1.00 75.69 225 GLN A CA 1
ATOM 1748 C C . GLN A 1 225 ? 15.906 -4.075 1.783 1.00 75.69 225 GLN A C 1
ATOM 1750 O O . GLN A 1 225 ? 14.814 -3.982 2.346 1.00 75.69 225 GLN A O 1
ATOM 1755 N N . ALA A 1 226 ? 16.425 -5.269 1.483 1.00 82.19 226 ALA A N 1
ATOM 1756 C CA . ALA A 1 226 ? 15.822 -6.510 1.940 1.00 82.19 226 ALA A CA 1
ATOM 1757 C C . ALA A 1 226 ? 15.946 -6.650 3.471 1.00 82.19 226 ALA A C 1
ATOM 1759 O O . ALA A 1 226 ? 16.937 -6.217 4.056 1.00 82.19 226 ALA A O 1
ATOM 1760 N N . PRO A 1 227 ? 14.991 -7.329 4.128 1.00 90.94 227 PRO A N 1
ATOM 1761 C CA . PRO A 1 227 ? 13.796 -7.952 3.551 1.00 90.94 227 PRO A CA 1
ATOM 1762 C C . PRO A 1 227 ? 12.579 -7.016 3.446 1.00 90.94 227 PRO A C 1
ATOM 1764 O O . PRO A 1 227 ? 11.528 -7.475 3.006 1.00 90.94 227 PRO A O 1
ATOM 1767 N N . TRP A 1 228 ? 12.696 -5.753 3.861 1.00 88.62 228 TRP A N 1
ATOM 1768 C CA . TRP A 1 228 ? 11.558 -4.871 4.155 1.00 88.62 228 TRP A CA 1
ATOM 1769 C C . TRP A 1 228 ? 11.083 -4.019 2.968 1.00 88.62 228 TRP A C 1
ATOM 1771 O O . TRP A 1 228 ? 9.909 -3.656 2.917 1.00 88.62 228 TRP A O 1
ATOM 1781 N N . GLY A 1 229 ? 11.948 -3.761 1.986 1.00 89.75 229 GLY A N 1
ATOM 1782 C CA . GLY A 1 229 ? 11.650 -2.876 0.855 1.00 89.75 229 GLY A CA 1
ATOM 1783 C C . GLY A 1 229 ? 11.865 -1.397 1.194 1.00 89.75 229 GLY A C 1
ATOM 1784 O O . GLY A 1 229 ? 12.534 -1.071 2.172 1.00 89.75 229 GLY A O 1
ATOM 1785 N N . ARG A 1 230 ? 11.345 -0.498 0.348 1.00 87.06 230 ARG A N 1
ATOM 1786 C CA . ARG A 1 230 ? 11.561 0.964 0.464 1.00 87.06 230 ARG A CA 1
ATOM 1787 C C . ARG A 1 230 ? 10.388 1.760 1.007 1.00 87.06 230 ARG A C 1
ATOM 1789 O O . ARG A 1 230 ? 10.563 2.915 1.368 1.00 87.06 230 ARG A O 1
ATOM 1796 N N . SER A 1 231 ? 9.188 1.198 0.949 1.00 90.69 231 SER A N 1
ATOM 1797 C CA . SER A 1 231 ? 7.965 1.986 1.116 1.00 90.69 231 SER A CA 1
ATOM 1798 C C . SER A 1 231 ? 7.691 2.365 2.568 1.00 90.69 231 SER A C 1
ATOM 1800 O O . SER A 1 231 ? 7.121 3.424 2.816 1.00 90.69 231 SER A O 1
ATOM 1802 N N . SER A 1 232 ? 8.051 1.491 3.507 1.00 91.69 232 SER A N 1
ATOM 1803 C CA . SER A 1 232 ? 7.846 1.686 4.940 1.00 91.69 232 SER A CA 1
ATOM 1804 C C . SER A 1 232 ? 8.980 1.067 5.753 1.00 91.69 232 SER A C 1
ATOM 1806 O O . SER A 1 232 ? 9.558 0.051 5.350 1.00 91.69 232 SER A O 1
ATOM 1808 N N . ALA A 1 233 ? 9.293 1.683 6.890 1.00 91.12 233 ALA A N 1
ATOM 1809 C CA . ALA A 1 233 ? 10.404 1.294 7.748 1.00 91.12 233 ALA A CA 1
ATOM 1810 C C . ALA A 1 233 ? 10.181 -0.073 8.423 1.00 91.12 233 ALA A C 1
ATOM 1812 O O . ALA A 1 233 ? 9.048 -0.544 8.582 1.00 91.12 233 ALA A O 1
ATOM 1813 N N . ASN A 1 234 ? 11.271 -0.728 8.834 1.00 91.50 234 ASN A N 1
ATOM 1814 C CA . ASN A 1 234 ? 11.206 -2.075 9.402 1.00 91.50 234 ASN A CA 1
ATOM 1815 C C . ASN A 1 234 ? 10.432 -2.101 10.725 1.00 91.50 234 ASN A C 1
ATOM 1817 O O . ASN A 1 234 ? 9.587 -2.974 10.909 1.00 91.50 234 ASN A O 1
ATOM 1821 N N . GLU A 1 235 ? 10.641 -1.117 11.6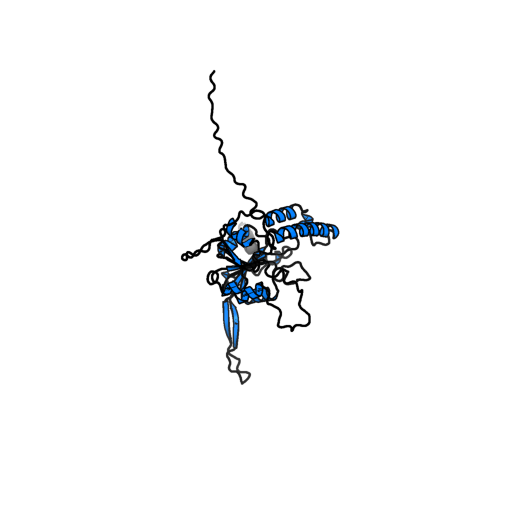03 1.00 91.94 235 GLU A N 1
ATOM 1822 C CA . GLU A 1 235 ? 9.947 -1.049 12.888 1.00 91.94 235 GLU A CA 1
ATOM 1823 C C . GLU A 1 235 ? 8.433 -0.866 12.722 1.00 91.94 235 GLU A C 1
ATOM 1825 O O . GLU A 1 235 ? 7.654 -1.439 13.486 1.00 91.94 235 GLU A O 1
ATOM 1830 N N . PHE A 1 236 ? 7.991 -0.143 11.685 1.00 94.75 236 PHE A N 1
ATOM 1831 C CA . PHE A 1 236 ? 6.572 -0.050 11.356 1.00 94.75 236 PHE A CA 1
ATOM 1832 C C . PHE A 1 236 ? 6.015 -1.408 10.933 1.00 94.75 236 PHE A C 1
ATOM 1834 O O . PHE A 1 236 ? 4.971 -1.816 11.433 1.00 94.75 236 PHE A O 1
ATOM 1841 N N . GLN A 1 237 ? 6.691 -2.121 10.029 1.00 95.44 237 GLN A N 1
ATOM 1842 C CA . GLN A 1 237 ? 6.199 -3.410 9.537 1.00 95.44 237 GLN A CA 1
ATOM 1843 C C . GLN A 1 237 ? 6.182 -4.481 10.635 1.00 95.44 237 GLN A C 1
ATOM 1845 O O . GLN A 1 237 ? 5.240 -5.275 10.703 1.00 95.44 237 GLN A O 1
ATOM 1850 N N . GLU A 1 238 ? 7.184 -4.481 11.517 1.00 95.25 238 GLU A N 1
ATOM 1851 C CA . GLU A 1 238 ? 7.230 -5.334 12.707 1.00 95.25 238 GLU A CA 1
ATOM 1852 C C . GLU A 1 238 ? 6.057 -5.027 13.643 1.00 95.25 238 GLU A C 1
ATOM 1854 O O . GLU A 1 238 ? 5.295 -5.933 13.986 1.00 95.25 238 GLU A O 1
ATOM 1859 N N . ARG A 1 239 ? 5.838 -3.752 13.991 1.00 95.38 239 ARG A N 1
ATOM 1860 C CA . ARG A 1 239 ? 4.713 -3.343 14.845 1.00 95.38 239 ARG A CA 1
ATOM 1861 C C . ARG A 1 239 ? 3.357 -3.611 14.210 1.00 95.38 239 ARG A C 1
ATOM 1863 O O . ARG A 1 239 ? 2.475 -4.138 14.881 1.00 95.38 239 ARG A O 1
ATOM 1870 N N . LEU A 1 240 ? 3.195 -3.340 12.918 1.00 97.25 240 LEU A N 1
ATOM 1871 C CA . LEU A 1 240 ? 1.987 -3.672 12.166 1.00 97.25 240 LEU A CA 1
ATOM 1872 C C . LEU A 1 240 ? 1.705 -5.176 12.255 1.00 97.25 240 LEU A C 1
ATOM 1874 O O . LEU A 1 240 ? 0.587 -5.579 12.563 1.00 97.25 240 LEU A O 1
ATOM 1878 N N . GLY A 1 241 ? 2.735 -6.004 12.067 1.00 95.56 241 GLY A N 1
ATOM 1879 C CA . GLY A 1 241 ? 2.657 -7.454 12.213 1.00 95.56 241 GLY A CA 1
ATOM 1880 C C . GLY A 1 241 ? 2.484 -7.942 13.653 1.00 95.56 241 GLY A C 1
ATOM 1881 O O . GLY A 1 241 ? 2.047 -9.077 13.827 1.00 95.56 241 GLY A O 1
ATOM 1882 N N . CYS A 1 242 ? 2.791 -7.133 14.673 1.00 94.75 242 CYS A N 1
ATOM 1883 C CA . CYS A 1 242 ? 2.614 -7.411 16.107 1.00 94.75 242 CYS A CA 1
ATOM 1884 C C . CYS A 1 242 ? 1.239 -6.972 16.638 1.00 94.75 242 CYS A C 1
ATOM 1886 O O . CYS A 1 242 ? 0.612 -7.711 17.389 1.00 94.75 242 CYS A O 1
ATOM 1888 N N . GLU A 1 243 ? 0.713 -5.838 16.203 1.00 96.44 243 GLU A N 1
ATOM 1889 C CA . GLU A 1 243 ? -0.541 -5.273 16.714 1.00 96.44 243 GLU A CA 1
ATOM 1890 C C . GLU A 1 243 ? -1.746 -5.628 15.822 1.00 96.44 243 GLU A C 1
ATOM 1892 O O . GLU A 1 243 ? -2.881 -5.707 16.290 1.00 96.44 243 GLU A O 1
ATOM 1897 N N . TYR A 1 244 ? -1.516 -5.917 14.538 1.00 98.06 244 TYR A N 1
ATOM 1898 C CA . TYR A 1 244 ? -2.552 -6.184 13.541 1.00 98.06 244 TYR A CA 1
ATOM 1899 C C . TYR A 1 244 ? -2.322 -7.532 12.848 1.00 98.06 244 TYR A C 1
ATOM 1901 O O . TYR A 1 244 ? -1.260 -8.152 12.949 1.00 98.06 244 TYR A O 1
ATOM 1909 N N . HIS A 1 245 ? -3.342 -7.998 12.134 1.00 97.81 245 HIS A N 1
ATOM 1910 C CA . HIS A 1 245 ? -3.267 -9.141 11.236 1.00 97.81 245 HIS A CA 1
ATOM 1911 C C . HIS A 1 245 ? -3.810 -8.762 9.857 1.00 97.81 245 HIS A C 1
ATOM 1913 O O . HIS A 1 245 ? -4.760 -7.990 9.717 1.00 97.81 245 HIS A O 1
ATOM 1919 N N . CYS A 1 246 ? -3.170 -9.281 8.812 1.00 97.94 246 CYS A N 1
ATOM 1920 C CA . CYS A 1 246 ? -3.544 -8.982 7.436 1.00 97.94 246 CYS A CA 1
ATOM 1921 C C . CYS A 1 246 ? -4.809 -9.763 7.054 1.00 97.94 246 CYS A C 1
ATOM 1923 O O . CYS A 1 246 ? -4.820 -10.987 7.168 1.00 97.94 246 CYS A O 1
ATOM 1925 N N . ILE A 1 247 ? -5.834 -9.066 6.556 1.00 97.94 247 ILE A N 1
ATOM 1926 C CA . ILE A 1 247 ? -7.110 -9.656 6.102 1.00 97.94 247 ILE A CA 1
ATOM 1927 C C . ILE A 1 247 ? -7.296 -9.580 4.580 1.00 97.94 247 ILE A C 1
ATOM 1929 O O . ILE A 1 247 ? -8.153 -10.249 4.005 1.00 97.94 247 ILE A O 1
ATOM 1933 N N . LEU A 1 248 ? -6.489 -8.767 3.895 1.00 97.81 248 LEU A N 1
ATOM 1934 C CA . LEU A 1 248 ? -6.490 -8.650 2.440 1.00 97.81 248 LEU A CA 1
ATOM 1935 C C . LEU A 1 248 ? -5.100 -8.234 1.968 1.00 97.81 248 LEU A C 1
ATOM 1937 O O . LEU A 1 248 ? -4.558 -7.254 2.461 1.00 97.81 248 LEU A O 1
ATOM 1941 N N . LYS A 1 249 ? -4.555 -8.919 0.960 1.00 96.44 249 LYS A N 1
ATOM 1942 C CA . LYS A 1 249 ? -3.345 -8.489 0.248 1.00 96.44 249 LYS A CA 1
ATOM 1943 C C . LYS A 1 249 ? -3.553 -8.632 -1.255 1.00 96.44 249 LYS A C 1
ATOM 1945 O O . LYS A 1 249 ? -3.942 -9.692 -1.745 1.00 96.44 249 LYS A O 1
ATOM 1950 N N . MET A 1 250 ? -3.312 -7.556 -1.995 1.00 95.38 250 MET A N 1
ATOM 1951 C CA . MET A 1 250 ? -3.558 -7.468 -3.431 1.00 95.38 250 MET A CA 1
ATOM 1952 C C . MET A 1 250 ? -2.381 -6.807 -4.133 1.00 95.38 250 MET A C 1
ATOM 1954 O O . MET A 1 250 ? -1.979 -5.698 -3.796 1.00 95.38 250 MET A O 1
ATOM 1958 N N . LYS A 1 251 ? -1.870 -7.453 -5.180 1.00 94.06 251 LYS A N 1
ATOM 1959 C CA . LYS A 1 251 ? -0.861 -6.840 -6.041 1.00 94.06 251 LYS A CA 1
ATOM 1960 C C . LYS A 1 251 ? -1.459 -5.667 -6.828 1.00 94.06 251 LYS A C 1
ATOM 1962 O O . LYS A 1 251 ? -2.521 -5.818 -7.453 1.00 94.06 251 LYS A O 1
ATOM 1967 N N . LEU A 1 252 ? -0.740 -4.547 -6.867 1.00 93.81 252 LEU A N 1
ATOM 1968 C CA . LEU A 1 252 ? -1.057 -3.439 -7.761 1.00 93.81 252 LEU A CA 1
ATOM 1969 C C . LEU A 1 252 ? -0.816 -3.836 -9.226 1.00 93.81 252 LEU A C 1
ATOM 1971 O O . LEU A 1 252 ? 0.127 -4.548 -9.578 1.00 93.81 252 LEU A O 1
ATOM 1975 N N . GLU A 1 253 ? -1.741 -3.444 -10.098 1.00 86.06 253 GLU A N 1
ATOM 1976 C CA . GLU A 1 253 ? -1.820 -4.013 -11.449 1.00 86.06 253 GLU A CA 1
ATOM 1977 C C . GLU A 1 253 ? -0.702 -3.515 -12.374 1.00 86.06 253 GLU A C 1
ATOM 1979 O O . GLU A 1 253 ? -0.275 -4.220 -13.289 1.00 86.06 253 GLU A O 1
ATOM 1984 N N . ASN A 1 254 ? -0.237 -2.294 -12.128 1.00 85.94 254 ASN A N 1
ATOM 1985 C CA . ASN A 1 254 ? 0.783 -1.619 -12.910 1.00 85.94 254 ASN A CA 1
ATOM 1986 C C . ASN A 1 254 ? 1.820 -1.114 -11.916 1.00 85.94 254 ASN A C 1
ATOM 1988 O O . ASN A 1 254 ? 1.742 0.005 -11.454 1.00 85.94 254 ASN A O 1
ATOM 1992 N N . ASN A 1 255 ? 2.748 -1.977 -11.525 1.00 92.25 255 ASN A N 1
ATOM 1993 C CA . ASN A 1 255 ? 3.965 -1.516 -10.869 1.00 92.25 255 ASN A CA 1
ATOM 1994 C C . ASN A 1 255 ? 5.007 -1.215 -11.939 1.00 92.25 255 ASN A C 1
ATOM 1996 O O . ASN A 1 255 ? 5.000 -1.827 -13.017 1.00 92.25 255 ASN A O 1
ATOM 2000 N N . TRP A 1 256 ? 5.942 -0.322 -11.619 1.00 92.69 256 TRP A N 1
ATOM 2001 C CA . TRP A 1 256 ? 7.195 -0.250 -12.356 1.00 92.69 256 TRP A CA 1
ATOM 2002 C C . TRP A 1 256 ? 7.889 -1.612 -12.296 1.00 92.69 256 TRP A C 1
ATOM 2004 O O . TRP A 1 256 ? 7.649 -2.406 -11.384 1.00 92.69 256 TRP A O 1
ATOM 2014 N N . LEU A 1 257 ? 8.748 -1.915 -13.271 1.00 93.00 257 LEU A N 1
ATOM 2015 C CA . LEU A 1 257 ? 9.325 -3.260 -13.409 1.00 93.00 257 LEU A CA 1
ATOM 2016 C C . LEU A 1 257 ? 10.050 -3.730 -12.141 1.00 93.00 257 LEU A C 1
ATOM 2018 O O . LEU A 1 257 ? 10.053 -4.926 -11.846 1.00 93.00 257 LEU A O 1
ATOM 2022 N N . HIS A 1 258 ? 10.629 -2.779 -11.409 1.00 89.12 258 HIS A N 1
ATOM 2023 C CA . HIS A 1 258 ? 11.423 -2.974 -10.203 1.00 89.12 258 HIS A CA 1
ATOM 2024 C C . HIS A 1 258 ? 10.630 -2.881 -8.895 1.00 89.12 258 HIS A C 1
ATOM 2026 O O . HIS A 1 258 ? 11.196 -3.130 -7.840 1.00 89.12 258 HIS A O 1
ATOM 2032 N N . VAL A 1 259 ? 9.336 -2.566 -8.965 1.00 90.00 259 VAL A N 1
ATOM 2033 C CA . VAL A 1 259 ? 8.494 -2.302 -7.796 1.00 90.00 259 VAL A CA 1
ATOM 2034 C C . VAL A 1 259 ? 7.570 -3.488 -7.511 1.00 90.00 259 VAL A C 1
ATOM 2036 O O . VAL A 1 259 ? 7.010 -4.129 -8.419 1.00 90.00 259 VAL A O 1
ATOM 2039 N N . ARG A 1 260 ? 7.401 -3.803 -6.226 1.00 92.19 260 ARG A N 1
ATOM 2040 C CA . ARG A 1 260 ? 6.571 -4.913 -5.735 1.00 92.19 260 ARG A CA 1
ATOM 2041 C C . ARG A 1 260 ? 5.401 -4.482 -4.861 1.00 92.19 260 ARG A C 1
ATOM 2043 O O . ARG A 1 260 ? 4.760 -5.338 -4.270 1.00 92.19 260 ARG A O 1
ATOM 2050 N N . ASP A 1 261 ? 5.026 -3.209 -4.928 1.00 94.38 261 ASP A N 1
ATOM 2051 C CA . ASP A 1 261 ? 3.894 -2.658 -4.191 1.00 94.38 261 ASP A CA 1
ATOM 2052 C C . ASP A 1 261 ? 2.634 -3.514 -4.226 1.00 94.38 261 ASP A C 1
ATOM 2054 O O . ASP A 1 261 ? 2.165 -3.996 -5.274 1.00 94.38 261 ASP A O 1
ATOM 2058 N N . THR A 1 262 ? 2.047 -3.615 -3.044 1.00 96.69 262 THR A N 1
ATOM 2059 C CA . THR A 1 262 ? 0.757 -4.235 -2.806 1.00 96.69 262 THR A CA 1
ATOM 2060 C C . THR A 1 262 ? -0.131 -3.279 -2.032 1.00 96.69 262 THR A C 1
ATOM 2062 O O . THR A 1 262 ? 0.358 -2.465 -1.256 1.00 96.69 262 THR A O 1
ATOM 2065 N N . LEU A 1 263 ? -1.442 -3.394 -2.231 1.00 97.94 263 LEU A N 1
ATOM 2066 C CA . LEU A 1 263 ? -2.407 -2.917 -1.253 1.00 97.94 263 LEU A CA 1
ATOM 2067 C C . LEU A 1 263 ? -2.625 -4.034 -0.237 1.00 97.94 263 LEU A C 1
ATOM 2069 O O . LEU A 1 263 ? -2.945 -5.165 -0.613 1.00 97.94 263 LEU A O 1
ATOM 2073 N N . SER A 1 264 ? -2.488 -3.710 1.038 1.00 98.19 264 SER A N 1
ATOM 2074 C CA . SER A 1 264 ? -2.753 -4.617 2.148 1.00 98.19 264 SER A CA 1
ATOM 2075 C C . SER A 1 264 ? -3.705 -3.968 3.146 1.00 98.19 264 SER A C 1
ATOM 2077 O O . SER A 1 264 ? -3.601 -2.772 3.400 1.00 98.19 264 SER A O 1
ATOM 2079 N N . VAL A 1 265 ? -4.649 -4.741 3.676 1.00 98.69 265 VAL A N 1
ATOM 2080 C CA . VAL A 1 265 ? -5.582 -4.307 4.719 1.00 98.69 265 VAL A CA 1
ATOM 2081 C C . VAL A 1 265 ? -5.306 -5.119 5.968 1.00 98.69 265 VAL A C 1
ATOM 2083 O O . VAL A 1 265 ? -5.219 -6.349 5.912 1.00 98.69 265 VAL A O 1
ATOM 2086 N N . TRP A 1 266 ? -5.166 -4.414 7.076 1.00 98.62 266 TRP A N 1
ATOM 2087 C CA . TRP A 1 266 ? -4.766 -4.934 8.367 1.00 98.62 266 TRP A CA 1
ATOM 2088 C C . TRP A 1 266 ? -5.817 -4.558 9.390 1.00 98.62 266 TRP A C 1
ATOM 2090 O O . TRP A 1 266 ? -6.223 -3.399 9.454 1.00 98.62 266 TRP A O 1
ATOM 2100 N N . LYS A 1 267 ? -6.248 -5.537 10.178 1.00 98.31 267 LYS A N 1
ATOM 2101 C CA . LYS A 1 267 ? -7.195 -5.336 11.266 1.00 98.31 267 LYS A CA 1
ATOM 2102 C C . LYS A 1 267 ? -6.497 -5.562 12.600 1.00 98.31 267 LYS A C 1
ATOM 2104 O O . LYS A 1 267 ? -5.651 -6.451 12.711 1.00 98.31 267 LYS A O 1
ATOM 2109 N N . ARG A 1 268 ? -6.800 -4.729 13.593 1.00 97.50 268 ARG A N 1
ATOM 2110 C CA . ARG A 1 268 ? -6.197 -4.805 14.923 1.00 97.50 268 ARG A CA 1
ATOM 2111 C C . ARG A 1 268 ? -6.504 -6.171 15.526 1.00 97.50 268 ARG A C 1
ATOM 2113 O O . ARG A 1 268 ? -7.637 -6.644 15.457 1.00 97.50 268 ARG A O 1
ATOM 2120 N N . SER A 1 269 ? -5.476 -6.822 16.053 1.00 96.88 269 SER A N 1
ATOM 2121 C CA . SER A 1 269 ? -5.614 -8.151 16.641 1.00 96.88 269 SER A CA 1
ATOM 2122 C C . SER A 1 269 ? -6.219 -8.039 18.029 1.00 96.88 269 SER A C 1
ATOM 2124 O O . SER A 1 269 ? -5.829 -7.176 18.814 1.00 96.88 269 SER A O 1
ATOM 2126 N N . GLU A 1 270 ? -7.138 -8.942 18.340 1.00 95.25 270 GLU A N 1
ATOM 2127 C CA . GLU A 1 270 ? -7.557 -9.167 19.717 1.00 95.25 270 GLU A CA 1
ATOM 2128 C C . GLU A 1 270 ? -6.493 -10.012 20.428 1.00 95.25 270 GLU A C 1
ATOM 2130 O O . GLU A 1 270 ? -5.761 -10.779 19.790 1.00 95.25 270 GLU A O 1
ATOM 2135 N N . THR A 1 271 ? -6.391 -9.882 21.748 1.00 94.50 271 THR A N 1
ATOM 2136 C CA . THR A 1 271 ? -5.510 -10.713 22.574 1.00 94.50 271 THR A CA 1
ATOM 2137 C C . THR A 1 271 ? -6.329 -11.663 23.443 1.00 94.50 271 THR A C 1
ATOM 2139 O O . THR A 1 271 ? -7.469 -11.392 23.818 1.00 94.50 271 THR A O 1
ATOM 2142 N N . CYS A 1 272 ? -5.750 -12.821 23.735 1.00 94.50 272 CYS A N 1
ATOM 2143 C CA . CYS A 1 272 ? -6.299 -13.845 24.606 1.00 94.50 272 CYS A CA 1
ATOM 2144 C C . CYS A 1 272 ? -5.233 -14.205 25.641 1.00 94.50 272 CYS A C 1
ATOM 2146 O O . CYS A 1 272 ? -4.156 -14.674 25.273 1.00 94.50 272 CYS A O 1
ATOM 2148 N N . CYS A 1 273 ? -5.534 -13.975 26.919 1.00 93.69 273 CYS A N 1
ATOM 2149 C CA . CYS A 1 273 ? -4.680 -14.384 28.029 1.00 93.69 273 CYS A CA 1
ATOM 2150 C C . CYS A 1 273 ? -4.935 -15.861 28.372 1.00 93.69 273 CYS A C 1
ATOM 2152 O O . CYS A 1 273 ? -6.085 -16.289 28.521 1.00 93.69 273 CYS A O 1
ATOM 2154 N N . MET A 1 274 ? -3.857 -16.635 28.472 1.00 90.25 274 MET A N 1
ATOM 2155 C CA . MET A 1 274 ? -3.838 -18.003 28.976 1.00 90.25 274 MET A CA 1
ATOM 2156 C C . MET A 1 274 ? -3.164 -18.014 30.342 1.00 90.25 274 MET A C 1
ATOM 2158 O O . MET A 1 274 ? -2.065 -17.493 30.484 1.00 90.25 274 MET A O 1
ATOM 2162 N N . VAL A 1 275 ? -3.819 -18.634 31.320 1.00 89.44 275 VAL A N 1
ATOM 2163 C CA . VAL A 1 275 ? -3.320 -18.740 32.692 1.00 89.44 275 VAL A CA 1
ATOM 2164 C C . VAL A 1 275 ? -2.859 -20.171 32.937 1.00 89.44 275 VAL A C 1
ATOM 2166 O O . VAL A 1 275 ? -3.655 -21.110 32.813 1.00 89.44 275 VAL A O 1
ATOM 2169 N N . PHE A 1 276 ? -1.583 -20.345 33.268 1.00 85.06 276 PHE A N 1
ATOM 2170 C CA . PHE A 1 276 ? -1.000 -21.632 33.622 1.00 85.06 276 PHE A CA 1
ATOM 2171 C C . PHE A 1 276 ? -0.823 -21.717 35.137 1.00 85.06 276 PHE A C 1
ATOM 2173 O O . PHE A 1 276 ? -0.301 -20.809 35.780 1.00 85.06 276 PHE A O 1
ATOM 2180 N N . GLN A 1 277 ? -1.275 -22.829 35.715 1.00 77.69 277 GLN A N 1
ATOM 2181 C CA . GLN A 1 277 ? -0.976 -23.139 37.109 1.00 77.69 277 GLN A CA 1
ATOM 2182 C C . GLN A 1 277 ? 0.503 -23.515 37.195 1.00 77.69 277 GLN A C 1
ATOM 2184 O O . GLN A 1 277 ? 0.931 -24.435 36.491 1.00 77.69 277 GLN A O 1
ATOM 2189 N N . GLY A 1 278 ? 1.266 -22.799 38.025 1.00 67.75 278 GLY A N 1
ATOM 2190 C CA . GLY A 1 278 ? 2.668 -23.112 38.282 1.00 67.75 278 GLY A CA 1
ATOM 2191 C C . GLY A 1 278 ? 2.825 -24.567 38.725 1.00 67.75 278 GLY A C 1
ATOM 2192 O O . GLY A 1 278 ? 2.014 -25.088 39.490 1.00 67.75 278 GLY A O 1
ATOM 2193 N N . SER A 1 279 ? 3.834 -25.260 38.200 1.00 58.38 279 SER A N 1
ATOM 2194 C CA . SER A 1 279 ? 4.206 -26.580 38.705 1.00 58.38 279 SER A CA 1
ATOM 2195 C C . SER A 1 279 ? 4.954 -26.412 40.026 1.00 58.38 279 SER A C 1
ATOM 2197 O O . SER A 1 279 ? 5.967 -25.718 40.044 1.00 58.38 279 SER A O 1
ATOM 2199 N N . ASP A 1 280 ? 4.471 -27.072 41.082 1.00 57.84 280 ASP A N 1
ATOM 2200 C CA . ASP A 1 280 ? 4.961 -27.073 42.476 1.00 57.84 280 ASP A CA 1
ATOM 2201 C C . ASP A 1 280 ? 6.422 -27.569 42.681 1.00 57.84 280 ASP A C 1
ATOM 2203 O O . ASP A 1 280 ? 6.707 -28.257 43.662 1.00 57.84 280 ASP A O 1
ATOM 2207 N N . GLU A 1 281 ? 7.363 -27.312 41.768 1.00 57.38 281 GLU A N 1
ATOM 2208 C CA . GLU A 1 281 ? 8.715 -27.889 41.849 1.00 57.38 281 GLU A CA 1
ATOM 2209 C C . GLU A 1 281 ? 9.821 -26.925 42.291 1.00 57.38 281 GLU A C 1
ATOM 2211 O O . GLU A 1 281 ? 10.871 -27.425 42.681 1.00 57.38 281 GLU A O 1
ATOM 2216 N N . ASP A 1 282 ? 9.587 -25.611 42.376 1.00 54.88 282 ASP A N 1
ATOM 2217 C CA . ASP A 1 282 ? 10.544 -24.686 43.000 1.00 54.88 282 ASP A CA 1
ATOM 2218 C C . ASP A 1 282 ? 9.824 -23.642 43.877 1.00 54.88 282 ASP A C 1
ATOM 2220 O O . ASP A 1 282 ? 9.126 -22.745 43.406 1.00 54.88 282 ASP A O 1
ATOM 2224 N N . GLU A 1 283 ? 9.985 -23.808 45.192 1.00 58.38 283 GLU A N 1
ATOM 2225 C CA . GLU A 1 283 ? 9.524 -22.908 46.249 1.00 58.38 283 GLU A CA 1
ATOM 2226 C C . GLU A 1 283 ? 10.107 -21.493 46.045 1.00 58.38 283 GLU A C 1
ATOM 2228 O O . GLU A 1 283 ? 11.300 -21.301 46.260 1.00 58.38 283 GLU A O 1
ATOM 2233 N N . GLU A 1 284 ? 9.277 -20.525 45.621 1.00 54.38 284 GLU A N 1
ATOM 2234 C CA . GLU A 1 284 ? 9.201 -19.132 46.135 1.00 54.38 284 GLU A CA 1
ATOM 2235 C C . GLU A 1 284 ? 8.271 -18.200 45.316 1.00 54.38 284 GLU A C 1
ATOM 2237 O O . GLU A 1 284 ? 7.943 -17.124 45.812 1.00 54.38 284 GLU A O 1
ATOM 2242 N N . ASP A 1 285 ? 7.742 -18.618 44.156 1.00 55.62 285 ASP A N 1
ATOM 2243 C CA . ASP A 1 285 ? 6.698 -17.880 43.413 1.00 55.62 285 ASP A CA 1
ATOM 2244 C C . ASP A 1 285 ? 5.491 -18.793 43.094 1.00 55.62 285 ASP A C 1
ATOM 2246 O O . ASP A 1 285 ? 5.402 -19.399 42.029 1.00 55.62 285 ASP A O 1
ATOM 2250 N N . GLU A 1 286 ? 4.515 -18.874 44.013 1.00 56.06 286 GLU A N 1
ATOM 2251 C CA . GLU A 1 286 ? 3.156 -19.407 43.752 1.00 56.06 286 GLU A CA 1
ATOM 2252 C C . GLU A 1 286 ? 2.346 -18.427 42.864 1.00 56.06 286 GLU A C 1
ATOM 2254 O O . GLU A 1 286 ? 1.242 -17.998 43.208 1.00 56.06 286 GLU A O 1
ATOM 2259 N N . GLY A 1 287 ? 2.927 -17.987 41.746 1.00 62.78 287 GLY A N 1
ATOM 2260 C CA . GLY A 1 287 ? 2.300 -17.083 40.786 1.00 62.78 287 GLY A CA 1
ATOM 2261 C C . GLY A 1 287 ? 1.650 -17.855 39.642 1.00 62.78 287 GLY A C 1
ATOM 2262 O O . GLY A 1 287 ? 2.269 -18.732 39.045 1.00 62.78 287 GLY A O 1
ATOM 2263 N N . GLU A 1 288 ? 0.403 -17.527 39.314 1.00 71.00 288 GLU A N 1
ATOM 2264 C CA . GLU A 1 288 ? -0.200 -17.929 38.042 1.00 71.00 288 GLU A CA 1
ATOM 2265 C C . GLU A 1 288 ? 0.620 -17.315 36.886 1.00 71.00 288 GLU A C 1
ATOM 2267 O O . GLU A 1 288 ? 0.843 -16.104 36.862 1.00 71.00 288 GLU A O 1
ATOM 2272 N N . GLU A 1 289 ? 1.101 -18.131 35.941 1.00 82.94 289 GLU A N 1
ATOM 2273 C CA . GLU A 1 289 ? 1.824 -17.630 34.764 1.00 82.94 289 GLU A CA 1
ATOM 2274 C C . GLU A 1 289 ? 0.804 -17.208 33.698 1.00 82.94 289 GLU A C 1
ATOM 2276 O O . GLU A 1 289 ? 0.081 -18.043 33.146 1.00 82.94 289 GLU A O 1
ATOM 2281 N N . GLU A 1 290 ? 0.732 -15.907 33.412 1.00 88.12 290 GLU A N 1
ATOM 2282 C CA . GLU A 1 290 ? -0.123 -15.342 32.365 1.00 88.12 290 GLU A CA 1
ATOM 2283 C C . GLU A 1 290 ? 0.654 -15.173 31.051 1.00 88.12 290 GLU A C 1
ATOM 2285 O O . GLU A 1 290 ? 1.691 -14.509 31.003 1.00 88.12 290 GLU A O 1
ATOM 2290 N N . VAL A 1 291 ? 0.133 -15.739 29.959 1.00 91.75 291 VAL A N 1
ATOM 2291 C CA . VAL A 1 291 ? 0.706 -15.611 28.610 1.00 91.75 291 VAL A CA 1
ATOM 2292 C C . VAL A 1 291 ? -0.345 -15.081 27.643 1.00 91.75 291 VAL A C 1
ATOM 2294 O O . VAL A 1 291 ? -1.413 -15.673 27.478 1.00 91.75 291 VAL A O 1
ATOM 2297 N N . GLU A 1 292 ? -0.035 -13.990 26.945 1.00 93.31 292 GLU A N 1
ATOM 2298 C CA . GLU A 1 292 ? -0.919 -13.413 25.932 1.00 93.31 292 GLU A CA 1
ATOM 2299 C C . GLU A 1 292 ? -0.627 -13.959 24.529 1.00 93.31 292 GLU A C 1
ATOM 2301 O O . GLU A 1 292 ? 0.502 -13.939 24.036 1.00 93.31 292 GLU A O 1
ATOM 2306 N N . TYR A 1 293 ? -1.683 -14.393 23.844 1.00 94.31 293 TYR A N 1
ATOM 2307 C CA . TYR A 1 293 ? -1.654 -14.777 22.437 1.00 94.31 293 TYR A CA 1
ATOM 2308 C C . TYR A 1 293 ? -2.573 -13.885 21.617 1.00 94.31 293 TYR A C 1
ATOM 2310 O O . TYR A 1 293 ? -3.597 -13.405 22.096 1.00 94.31 293 TYR A O 1
ATOM 2318 N N . LYS A 1 294 ? -2.262 -13.727 20.332 1.00 94.31 294 LYS A N 1
ATOM 2319 C CA . LYS A 1 294 ? -3.200 -13.100 19.403 1.00 94.31 294 LYS A CA 1
ATOM 2320 C C . LYS A 1 294 ? -4.353 -14.033 19.087 1.00 94.31 294 LYS A C 1
ATOM 2322 O O . LYS A 1 294 ? -4.144 -15.197 18.739 1.00 94.31 294 LYS A O 1
ATOM 2327 N N . TYR A 1 295 ? -5.551 -13.479 19.107 1.00 95.31 295 TYR A N 1
ATOM 2328 C CA . TYR A 1 295 ? -6.741 -14.107 18.580 1.00 95.31 295 TYR A CA 1
ATOM 2329 C C . TYR A 1 295 ? -7.076 -13.500 17.213 1.00 95.31 295 TYR A C 1
ATOM 2331 O O . TYR A 1 295 ? -7.301 -12.298 17.085 1.00 95.31 295 TYR A O 1
ATOM 2339 N N . ILE A 1 296 ? -7.080 -14.351 16.183 1.00 96.19 296 ILE A N 1
ATOM 2340 C CA . ILE A 1 296 ? -7.513 -13.994 14.829 1.00 96.19 296 ILE A CA 1
ATOM 2341 C C . ILE A 1 296 ? -8.773 -14.811 14.525 1.00 96.19 296 ILE A C 1
ATOM 2343 O O . ILE A 1 296 ? -8.684 -16.044 14.456 1.00 96.19 296 ILE A O 1
ATOM 2347 N N . PRO A 1 297 ? -9.938 -14.164 14.343 1.00 95.75 297 PRO A N 1
ATOM 2348 C CA . PRO A 1 297 ? -11.173 -14.856 14.001 1.00 95.75 297 PRO A CA 1
ATOM 2349 C C . PRO A 1 297 ? -11.025 -15.715 12.731 1.00 95.75 297 PRO A C 1
ATOM 2351 O O . PRO A 1 297 ? -10.375 -15.287 11.773 1.00 95.75 297 PRO A O 1
ATOM 2354 N N . PRO A 1 298 ? -11.629 -16.917 12.660 1.00 95.81 298 PRO A N 1
ATOM 2355 C CA . PRO A 1 298 ? -11.519 -17.782 11.483 1.00 95.81 298 PRO A CA 1
ATOM 2356 C C . PRO A 1 298 ? -11.959 -17.160 10.157 1.00 95.81 298 PRO A C 1
ATOM 2358 O O . PRO A 1 298 ? -11.415 -17.502 9.110 1.00 95.81 298 PRO A O 1
ATOM 2361 N N . GLU A 1 299 ? -12.923 -16.248 10.195 1.00 96.19 299 GLU A N 1
ATOM 2362 C CA . GLU A 1 299 ? -13.397 -15.469 9.053 1.00 96.19 299 GLU A CA 1
ATOM 2363 C C . GLU A 1 299 ? -12.405 -14.393 8.576 1.00 96.19 299 GLU A C 1
ATOM 2365 O O . GLU A 1 299 ? -12.525 -13.922 7.445 1.00 96.19 299 GLU A O 1
ATOM 2370 N N . GLU A 1 300 ? -11.422 -14.040 9.408 1.00 96.88 300 GLU A N 1
ATOM 2371 C CA . GLU A 1 300 ? -10.381 -13.035 9.147 1.00 96.88 300 GLU A CA 1
ATOM 2372 C C . GLU A 1 300 ? -9.020 -13.668 8.818 1.00 96.88 300 GLU A C 1
ATOM 2374 O O . GLU A 1 300 ? -8.107 -12.989 8.347 1.00 96.88 300 GLU A O 1
ATOM 2379 N N . MET A 1 301 ? -8.878 -14.985 8.992 1.00 94.94 301 MET A N 1
ATOM 2380 C CA . MET A 1 301 ? -7.654 -15.705 8.648 1.00 94.94 301 MET A CA 1
ATOM 2381 C C . MET A 1 301 ? -7.455 -15.803 7.129 1.00 94.94 301 MET A C 1
ATOM 2383 O O . MET A 1 301 ? -8.212 -16.469 6.415 1.00 94.94 301 MET A O 1
ATOM 2387 N N . LEU A 1 302 ? -6.367 -15.208 6.631 1.00 93.50 302 LEU A N 1
ATOM 2388 C CA . LEU A 1 302 ? -5.929 -15.417 5.252 1.00 93.50 302 LEU A CA 1
ATOM 2389 C C . LEU A 1 302 ? -5.504 -16.880 5.014 1.00 93.50 302 LEU A C 1
ATOM 2391 O O . LEU A 1 302 ? -4.892 -17.502 5.885 1.00 93.50 302 LEU A O 1
ATOM 2395 N N . PRO A 1 303 ? -5.757 -17.441 3.815 1.00 90.88 303 PRO A N 1
ATOM 2396 C CA . PRO A 1 303 ? -5.262 -18.766 3.462 1.00 90.88 303 PRO A CA 1
ATOM 2397 C C . PRO A 1 303 ? -3.731 -18.842 3.544 1.00 90.88 303 PRO A C 1
ATOM 2399 O O . PRO A 1 303 ? -3.032 -18.096 2.860 1.00 90.88 303 PRO A O 1
ATOM 2402 N N . VAL A 1 304 ? -3.218 -19.779 4.346 1.00 88.12 304 VAL A N 1
ATOM 2403 C CA . VAL A 1 304 ? -1.770 -20.000 4.532 1.00 88.12 304 VAL A CA 1
ATOM 2404 C C . VAL A 1 304 ? -1.156 -20.765 3.352 1.00 88.12 304 VAL A C 1
ATOM 2406 O O . VAL A 1 304 ? -0.007 -20.538 2.976 1.00 88.12 304 VAL A O 1
ATOM 2409 N N . ASP A 1 305 ? -1.933 -21.657 2.735 1.00 92.56 305 ASP A N 1
ATOM 2410 C CA . ASP A 1 305 ? -1.493 -22.478 1.609 1.00 92.56 305 ASP A CA 1
ATOM 2411 C C . ASP A 1 305 ? -1.336 -21.633 0.331 1.00 92.56 305 ASP A C 1
ATOM 2413 O O . ASP A 1 305 ? -2.276 -21.455 -0.450 1.00 92.56 305 ASP A O 1
ATOM 2417 N N . ALA A 1 306 ? -0.117 -21.150 0.080 1.00 90.56 306 ALA A N 1
ATOM 2418 C CA . ALA A 1 306 ? 0.275 -20.460 -1.145 1.00 90.56 306 ALA A CA 1
ATOM 2419 C C . ALA A 1 306 ? 1.488 -21.145 -1.791 1.00 90.56 306 ALA A C 1
ATOM 2421 O O . ALA A 1 306 ? 2.452 -21.515 -1.125 1.00 90.56 306 ALA A O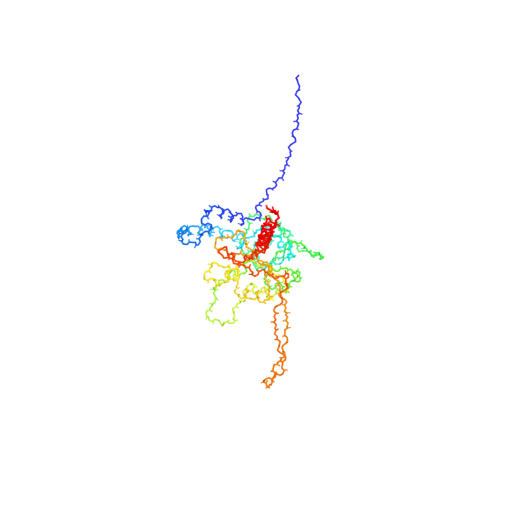 1
ATOM 2422 N N . ALA A 1 307 ? 1.460 -21.321 -3.114 1.00 93.38 307 ALA A N 1
ATOM 2423 C CA . ALA A 1 307 ? 2.551 -21.960 -3.844 1.00 93.38 307 ALA A CA 1
ATOM 2424 C C . ALA A 1 307 ? 2.845 -21.245 -5.161 1.00 93.38 307 ALA A C 1
ATOM 2426 O O . ALA A 1 307 ? 1.939 -20.912 -5.929 1.00 93.38 307 ALA A O 1
ATOM 2427 N N . ALA A 1 308 ? 4.135 -21.081 -5.457 1.00 93.62 308 ALA A N 1
ATOM 2428 C CA . ALA A 1 308 ? 4.584 -20.606 -6.758 1.00 93.62 308 ALA A CA 1
ATOM 2429 C C . ALA A 1 308 ? 4.167 -21.587 -7.874 1.00 93.62 308 ALA A C 1
ATOM 2431 O O . ALA A 1 308 ? 4.055 -22.792 -7.625 1.00 93.62 308 ALA A O 1
ATOM 2432 N N . PRO A 1 309 ? 4.007 -21.129 -9.132 1.00 95.38 309 PRO A N 1
ATOM 2433 C CA . PRO A 1 309 ? 3.554 -21.985 -10.231 1.00 95.38 309 PRO A CA 1
ATOM 2434 C C . PRO A 1 309 ? 4.361 -23.279 -10.420 1.00 95.38 309 PRO A C 1
ATOM 2436 O O . PRO A 1 309 ? 3.788 -24.313 -10.760 1.00 95.38 309 PRO A O 1
ATOM 2439 N N . CYS A 1 310 ? 5.673 -23.254 -10.161 1.00 96.06 310 CYS A N 1
ATOM 2440 C CA . CYS A 1 310 ? 6.545 -24.427 -10.278 1.00 96.06 310 CYS A CA 1
ATOM 2441 C C . CYS A 1 310 ? 6.262 -25.516 -9.224 1.00 96.06 310 CYS A C 1
ATOM 2443 O O . CYS A 1 310 ? 6.487 -26.696 -9.489 1.00 96.06 310 CYS A O 1
ATOM 2445 N N . VAL A 1 311 ? 5.712 -25.147 -8.064 1.00 96.38 311 VAL A N 1
ATOM 2446 C CA . VAL A 1 311 ? 5.423 -26.051 -6.936 1.00 96.38 311 VAL A CA 1
ATOM 2447 C C . VAL A 1 311 ? 3.934 -26.129 -6.588 1.00 96.38 311 VAL A C 1
ATOM 2449 O O . VAL A 1 311 ? 3.543 -26.883 -5.705 1.00 96.38 311 VAL A O 1
ATOM 2452 N N . ALA A 1 312 ? 3.066 -25.446 -7.341 1.00 95.50 312 ALA A N 1
ATOM 2453 C CA . ALA A 1 312 ? 1.615 -25.434 -7.135 1.00 95.50 312 ALA A CA 1
ATOM 2454 C C . ALA A 1 312 ? 0.963 -26.829 -7.170 1.00 95.50 312 ALA A C 1
ATOM 2456 O O . ALA A 1 312 ? -0.139 -27.026 -6.664 1.00 95.50 312 ALA A O 1
ATOM 2457 N N . HIS A 1 313 ? 1.631 -27.820 -7.765 1.00 94.38 313 HIS A N 1
ATOM 2458 C CA . HIS A 1 313 ? 1.178 -29.207 -7.763 1.00 94.38 313 HIS A CA 1
ATOM 2459 C C . HIS A 1 313 ? 1.204 -29.862 -6.369 1.00 94.38 313 HIS A C 1
ATOM 2461 O O . HIS A 1 313 ? 0.476 -30.831 -6.172 1.00 94.38 313 HIS A O 1
ATOM 2467 N N . LEU A 1 314 ? 1.980 -29.332 -5.415 1.00 94.38 314 LEU A N 1
ATOM 2468 C CA . LEU A 1 314 ? 2.072 -29.848 -4.043 1.00 94.38 314 LEU A CA 1
ATOM 2469 C C . LEU A 1 314 ? 0.824 -29.537 -3.202 1.00 94.38 314 LEU A C 1
ATOM 2471 O O . LEU A 1 314 ? 0.482 -30.319 -2.323 1.00 94.38 314 LEU A O 1
ATOM 2475 N N . LEU A 1 315 ? 0.112 -28.446 -3.509 1.00 94.06 315 LEU A N 1
ATOM 2476 C CA . LEU A 1 315 ? -1.118 -28.042 -2.808 1.00 94.06 315 LEU A CA 1
ATOM 2477 C C . LEU A 1 315 ? -2.393 -28.643 -3.417 1.00 94.06 315 LEU A C 1
ATOM 2479 O O . LEU A 1 315 ? -3.495 -28.476 -2.891 1.00 94.06 315 LEU A O 1
ATOM 2483 N N . LYS A 1 316 ? -2.287 -29.347 -4.550 1.00 89.38 316 LYS A N 1
ATOM 2484 C CA . LYS A 1 316 ? -3.448 -30.008 -5.151 1.00 89.38 316 LYS A CA 1
ATOM 2485 C C . LYS A 1 316 ? -3.836 -31.193 -4.276 1.00 89.38 316 LYS A C 1
ATOM 2487 O O . LYS A 1 316 ? -3.090 -32.167 -4.189 1.00 89.38 316 LYS A O 1
ATOM 2492 N N . LYS A 1 317 ? -5.035 -31.148 -3.684 1.00 81.75 317 LYS A N 1
ATOM 2493 C CA . LYS A 1 317 ? -5.623 -32.318 -3.020 1.00 81.75 317 LYS A CA 1
ATOM 2494 C C . LYS A 1 317 ? -5.599 -33.485 -4.006 1.00 81.75 317 LYS A C 1
ATOM 2496 O O . LYS A 1 317 ? -6.155 -33.378 -5.103 1.00 81.75 317 LYS A O 1
ATOM 2501 N N . LYS A 1 318 ? -4.939 -34.588 -3.635 1.00 74.19 318 LYS A N 1
ATOM 2502 C CA . LYS A 1 318 ? -5.073 -35.843 -4.375 1.00 74.19 318 LYS A CA 1
ATOM 2503 C C . LYS A 1 318 ? -6.553 -36.181 -4.332 1.00 74.19 318 LYS A C 1
ATOM 2505 O O . LYS A 1 318 ? -7.098 -36.443 -3.266 1.00 74.19 318 LYS A O 1
ATOM 2510 N N . VAL A 1 319 ? -7.220 -36.095 -5.476 1.00 66.00 319 VAL A N 1
ATOM 2511 C CA . VAL A 1 319 ? -8.553 -36.666 -5.610 1.00 66.00 319 VAL A CA 1
ATOM 2512 C C . VAL A 1 319 ? -8.333 -38.155 -5.431 1.00 66.00 319 VAL A C 1
ATOM 2514 O O . VAL A 1 319 ? -7.827 -38.818 -6.338 1.00 66.00 319 VAL A O 1
ATOM 2517 N N . ASP A 1 320 ? -8.615 -38.663 -4.234 1.00 57.47 320 ASP A N 1
ATOM 2518 C CA . ASP A 1 320 ? -8.643 -40.092 -4.010 1.00 57.47 320 ASP A CA 1
ATOM 2519 C C . ASP A 1 320 ? -9.607 -40.658 -5.044 1.00 57.47 320 ASP A C 1
ATOM 2521 O O . ASP A 1 320 ? -10.803 -40.355 -5.069 1.00 57.47 320 ASP A O 1
ATOM 2525 N N . ASN A 1 321 ? -9.050 -41.442 -5.963 1.00 48.78 321 ASN A N 1
ATOM 2526 C CA . ASN A 1 321 ? -9.777 -42.241 -6.930 1.00 48.78 321 ASN A CA 1
ATOM 2527 C C . ASN A 1 321 ? -10.549 -43.338 -6.171 1.00 48.78 321 ASN A C 1
ATOM 2529 O O . ASN A 1 321 ? -10.301 -44.530 -6.327 1.00 48.78 321 ASN A O 1
ATOM 2533 N N . VAL A 1 322 ? -11.508 -42.948 -5.329 1.00 52.44 322 VAL A N 1
ATOM 2534 C CA . VAL A 1 322 ? -12.437 -43.863 -4.658 1.00 52.44 322 VAL A CA 1
ATOM 2535 C C . VAL A 1 322 ? -13.332 -44.536 -5.707 1.00 52.44 322 VAL A C 1
ATOM 2537 O O . VAL A 1 322 ? -13.705 -45.696 -5.556 1.00 52.44 322 VAL A O 1
ATOM 2540 N N . LYS A 1 323 ? -13.557 -43.888 -6.861 1.00 49.00 323 LYS A N 1
ATOM 2541 C CA . LYS A 1 323 ? -14.355 -44.461 -7.956 1.00 49.00 323 LYS A CA 1
ATOM 2542 C C . LYS A 1 323 ? -13.666 -45.589 -8.736 1.00 49.00 323 LYS A C 1
ATOM 2544 O O . LYS A 1 323 ? -14.370 -46.424 -9.297 1.00 49.00 323 LYS A O 1
ATOM 2549 N N . SER A 1 324 ? -12.330 -45.682 -8.755 1.00 47.78 324 SER A N 1
ATOM 2550 C CA . SER A 1 324 ? -11.652 -46.789 -9.460 1.00 47.78 324 SER A CA 1
ATOM 2551 C C . SER A 1 324 ? -11.515 -48.057 -8.609 1.00 47.78 324 SER A C 1
ATOM 2553 O O . SER A 1 324 ? -11.335 -49.145 -9.158 1.00 47.78 324 SER A O 1
ATOM 2555 N N . ARG A 1 325 ? -11.658 -47.956 -7.279 1.00 47.47 325 ARG A N 1
ATOM 2556 C CA . ARG A 1 325 ? -11.674 -49.129 -6.388 1.00 47.47 325 ARG A CA 1
ATOM 2557 C C . ARG A 1 325 ? -13.042 -49.808 -6.313 1.00 47.47 325 ARG A C 1
ATOM 2559 O O . ARG A 1 325 ? -13.080 -51.034 -6.238 1.00 47.47 325 ARG A O 1
ATOM 2566 N N . GLU A 1 326 ? -14.146 -49.068 -6.416 1.00 49.12 326 GLU A N 1
ATOM 2567 C CA . GLU A 1 326 ? -15.483 -49.681 -6.461 1.00 49.12 326 GLU A CA 1
ATOM 2568 C C . GLU A 1 326 ? -15.763 -50.382 -7.798 1.00 49.12 326 GLU A C 1
ATOM 2570 O O . GLU A 1 326 ? -16.248 -51.511 -7.794 1.00 49.12 326 GLU A O 1
ATOM 2575 N N . GLN A 1 327 ? -15.371 -49.806 -8.942 1.00 49.53 327 GLN A N 1
ATOM 2576 C CA . GLN A 1 327 ? -15.578 -50.465 -10.242 1.00 49.53 327 GLN A CA 1
ATOM 2577 C C . GLN A 1 327 ? -14.714 -51.724 -10.426 1.00 49.53 327 GLN A C 1
ATOM 2579 O O . GLN A 1 327 ? -15.195 -52.718 -10.972 1.00 49.53 327 GLN A O 1
ATOM 2584 N N . ASN A 1 328 ? -13.482 -51.741 -9.903 1.00 48.91 328 ASN A N 1
ATOM 2585 C CA . ASN A 1 328 ? -12.656 -52.951 -9.933 1.00 48.91 328 ASN A CA 1
ATOM 2586 C C . ASN A 1 328 ? -13.169 -54.041 -8.977 1.00 48.91 328 ASN A C 1
ATOM 2588 O O . ASN A 1 328 ? -13.108 -55.218 -9.324 1.00 48.91 328 ASN A O 1
ATOM 2592 N N . ASN A 1 329 ? -13.742 -53.687 -7.821 1.00 50.03 329 ASN A N 1
ATOM 2593 C CA . ASN A 1 329 ? -14.335 -54.684 -6.921 1.00 50.03 329 ASN A CA 1
ATOM 2594 C C . ASN A 1 329 ? -15.656 -55.269 -7.448 1.00 50.03 329 ASN A C 1
ATOM 2596 O O . ASN A 1 329 ? -15.939 -56.439 -7.187 1.00 50.03 329 ASN A O 1
ATOM 2600 N N . VAL A 1 330 ? -16.441 -54.508 -8.221 1.00 54.97 330 VAL A N 1
ATOM 2601 C CA . VAL A 1 330 ? -17.644 -55.037 -8.890 1.00 54.97 330 VAL A CA 1
ATOM 2602 C C . VAL A 1 330 ? -17.261 -55.993 -10.026 1.00 54.97 330 VAL A C 1
ATOM 2604 O O . VAL A 1 330 ? -17.801 -57.098 -10.081 1.00 54.97 330 VAL A O 1
ATOM 2607 N N . ASN A 1 331 ? -16.266 -55.648 -10.855 1.00 53.03 331 ASN A N 1
ATOM 2608 C CA . ASN A 1 331 ? -15.816 -56.522 -11.948 1.00 53.03 331 ASN A CA 1
ATOM 2609 C C . ASN A 1 331 ? -15.197 -57.839 -11.453 1.00 53.03 331 ASN A C 1
ATOM 2611 O O . ASN A 1 331 ? -15.504 -58.900 -11.994 1.00 53.03 331 ASN A O 1
ATOM 2615 N N . VAL A 1 332 ? -14.399 -57.813 -10.378 1.00 56.19 332 VAL A N 1
ATOM 2616 C CA . VAL A 1 332 ? -13.814 -59.044 -9.810 1.00 56.19 332 VAL A CA 1
ATOM 2617 C C . VAL A 1 332 ? -14.891 -59.952 -9.189 1.00 56.19 332 VAL A C 1
ATOM 2619 O O . VAL A 1 332 ? -14.777 -61.180 -9.250 1.00 56.19 332 VAL A O 1
ATOM 2622 N N . ASN A 1 333 ? -15.966 -59.383 -8.628 1.00 53.75 333 ASN A N 1
ATOM 2623 C CA . ASN A 1 333 ? -17.083 -60.169 -8.093 1.00 53.75 333 ASN A CA 1
ATOM 2624 C C . ASN A 1 333 ? -18.017 -60.720 -9.183 1.00 53.75 333 ASN A C 1
ATOM 2626 O O . ASN A 1 333 ? -18.529 -61.831 -9.020 1.00 53.75 333 ASN A O 1
ATOM 2630 N N . GLU A 1 334 ? -18.226 -60.006 -10.293 1.00 55.34 334 GLU A N 1
ATOM 2631 C CA . GLU A 1 334 ? -18.967 -60.548 -11.441 1.00 55.34 334 GLU A CA 1
ATOM 2632 C C . GLU A 1 334 ? -18.199 -61.672 -12.144 1.00 55.34 334 GLU A C 1
ATOM 2634 O O . GLU A 1 334 ? -18.790 -62.703 -12.473 1.00 55.34 334 GLU A O 1
ATOM 2639 N N . GLU A 1 335 ? -16.881 -61.539 -12.305 1.00 55.19 335 GLU A N 1
ATOM 2640 C CA . GLU A 1 335 ? -16.058 -62.566 -12.950 1.00 55.19 335 GLU A CA 1
ATOM 2641 C C . GLU A 1 335 ? -15.961 -63.847 -12.095 1.00 55.19 335 GLU A C 1
ATOM 2643 O O . GLU A 1 335 ? -16.038 -64.963 -12.617 1.00 55.19 335 GLU A O 1
ATOM 2648 N N . ARG A 1 336 ? -15.920 -63.712 -10.758 1.00 55.56 336 ARG A N 1
ATOM 2649 C CA . ARG A 1 336 ? -16.028 -64.855 -9.828 1.00 55.56 336 ARG A CA 1
ATOM 2650 C C . ARG A 1 336 ? -17.418 -65.501 -9.819 1.00 55.56 336 ARG A C 1
ATOM 2652 O O . ARG A 1 336 ? -17.505 -66.719 -9.660 1.00 55.56 336 ARG A O 1
ATOM 2659 N N . LYS A 1 337 ? -18.499 -64.732 -10.004 1.00 55.41 337 LYS A N 1
ATOM 2660 C CA . LYS A 1 337 ? -19.861 -65.286 -10.138 1.00 55.41 337 LYS A CA 1
ATOM 2661 C C . LYS A 1 337 ? -20.068 -66.009 -11.472 1.00 55.41 337 LYS A C 1
ATOM 2663 O O . LYS A 1 337 ? -20.717 -67.051 -11.475 1.00 55.41 337 LYS A O 1
ATOM 2668 N N . ARG A 1 338 ? -19.486 -65.518 -12.573 1.00 56.31 338 ARG A N 1
ATOM 2669 C CA . ARG A 1 338 ? -19.548 -66.196 -13.882 1.00 56.31 338 ARG A CA 1
ATOM 2670 C C . ARG A 1 338 ? -18.795 -67.528 -13.871 1.00 56.31 338 ARG A C 1
ATOM 2672 O O . ARG A 1 338 ? -19.391 -68.539 -14.221 1.00 56.31 338 ARG A O 1
ATOM 2679 N N . LYS A 1 339 ? -17.577 -67.578 -13.313 1.00 54.38 339 LYS A N 1
ATOM 2680 C CA . LYS A 1 339 ? -16.830 -68.848 -13.183 1.00 54.38 339 LYS A CA 1
ATOM 2681 C C . LYS A 1 339 ? -17.541 -69.902 -12.323 1.00 54.38 339 LYS A C 1
ATOM 2683 O O . LYS A 1 339 ? -17.488 -71.080 -12.655 1.00 54.38 339 LYS A O 1
ATOM 2688 N N . ARG A 1 340 ? -18.259 -69.500 -11.264 1.00 54.94 340 ARG A N 1
ATOM 2689 C CA . ARG A 1 340 ? -19.064 -70.440 -10.456 1.00 54.94 340 ARG A CA 1
ATOM 2690 C C . ARG A 1 340 ? -20.301 -70.977 -11.183 1.00 54.94 340 ARG A C 1
ATOM 2692 O O . ARG A 1 340 ? -20.694 -72.109 -10.921 1.00 54.94 340 ARG A O 1
ATOM 2699 N N . ASN A 1 341 ? -20.908 -70.197 -12.078 1.00 51.12 341 ASN A N 1
ATOM 2700 C CA . ASN A 1 341 ? -22.049 -70.669 -12.867 1.00 51.12 341 ASN A CA 1
ATOM 2701 C C . ASN A 1 341 ? -21.621 -71.592 -14.016 1.00 51.12 341 ASN A C 1
ATOM 2703 O O . ASN A 1 341 ? -22.345 -72.540 -14.319 1.00 51.12 341 ASN A O 1
ATOM 2707 N N . ASP A 1 342 ? -20.440 -71.387 -14.599 1.00 53.53 342 ASP A N 1
ATOM 2708 C CA . ASP A 1 342 ? -19.937 -72.255 -15.671 1.00 53.53 342 ASP A CA 1
ATOM 2709 C C . ASP A 1 342 ? -19.546 -73.654 -15.144 1.00 53.53 342 ASP A C 1
ATOM 2711 O O . ASP A 1 342 ? -19.882 -74.663 -15.768 1.00 53.53 342 ASP A O 1
ATOM 2715 N N . GLU A 1 343 ? -18.968 -73.750 -13.938 1.00 52.09 343 GLU A N 1
ATOM 2716 C CA . GLU A 1 343 ? -18.679 -75.043 -13.285 1.00 52.09 343 GLU A CA 1
ATOM 2717 C C . GLU A 1 343 ? -19.952 -75.793 -12.840 1.00 52.09 343 GLU A C 1
ATOM 2719 O O . GLU A 1 343 ? -20.011 -77.023 -12.906 1.00 52.09 343 GLU A O 1
ATOM 2724 N N . ALA A 1 344 ? -21.011 -75.076 -12.442 1.00 50.91 344 ALA A N 1
ATOM 2725 C CA . ALA A 1 344 ? -22.299 -75.687 -12.095 1.00 50.91 344 ALA A CA 1
ATOM 2726 C C . ALA A 1 344 ? -23.078 -76.182 -13.330 1.00 50.91 344 ALA A C 1
ATOM 2728 O O . ALA A 1 344 ? -23.847 -77.141 -13.234 1.00 50.91 344 ALA A O 1
ATOM 2729 N N . THR A 1 345 ? -22.860 -75.564 -14.496 1.00 50.56 345 THR A N 1
ATOM 2730 C CA . THR A 1 345 ? -23.542 -75.931 -15.748 1.00 50.56 345 THR A CA 1
ATOM 2731 C C . THR A 1 345 ? -22.836 -77.089 -16.468 1.00 50.56 345 THR A C 1
ATOM 2733 O O . THR A 1 345 ? -23.503 -77.908 -17.095 1.00 50.56 345 THR A O 1
ATOM 2736 N N . GLN A 1 346 ? -21.516 -77.250 -16.302 1.00 50.34 346 GLN A N 1
ATOM 2737 C CA . GLN A 1 346 ? -20.791 -78.421 -16.822 1.00 50.34 346 GLN A CA 1
ATOM 2738 C C . GLN A 1 346 ? -21.017 -79.705 -16.003 1.00 50.34 346 GLN A C 1
ATOM 2740 O O . GLN A 1 346 ? -21.026 -80.792 -16.578 1.00 50.34 346 GLN A O 1
ATOM 2745 N N . ASN A 1 347 ? -21.289 -79.610 -14.696 1.00 47.31 347 ASN A N 1
ATOM 2746 C CA . ASN A 1 347 ? -21.576 -80.790 -13.866 1.00 47.31 347 ASN A CA 1
ATOM 2747 C C . ASN A 1 347 ? -23.021 -81.316 -13.976 1.00 47.31 347 ASN A C 1
ATOM 2749 O O . ASN A 1 347 ? -23.285 -82.433 -13.533 1.00 47.31 347 ASN A O 1
ATOM 2753 N N . SER A 1 348 ? -23.956 -80.573 -14.585 1.00 48.72 348 SER A N 1
ATOM 2754 C CA . SER A 1 348 ? -25.341 -81.038 -14.798 1.00 48.72 348 SER A CA 1
ATOM 2755 C C . SER A 1 348 ? -25.590 -81.673 -16.176 1.00 48.72 348 SER A C 1
ATOM 2757 O O . SER A 1 348 ? -26.653 -82.250 -16.393 1.00 48.72 348 SER A O 1
ATOM 2759 N N . GLN A 1 349 ? -24.606 -81.641 -17.087 1.00 50.38 349 GLN A N 1
ATOM 2760 C CA . GLN A 1 349 ? -24.719 -82.195 -18.446 1.00 50.38 349 GLN A CA 1
ATOM 2761 C C . GLN A 1 349 ? -24.059 -83.576 -18.650 1.00 50.38 349 GLN A C 1
ATOM 2763 O O . GLN A 1 349 ? -24.106 -84.097 -19.761 1.00 50.38 349 GLN A O 1
ATOM 2768 N N . ILE A 1 350 ? -23.490 -84.212 -17.613 1.00 49.75 350 ILE A N 1
ATOM 2769 C CA . ILE A 1 350 ? -22.779 -85.509 -17.746 1.00 49.75 350 ILE A CA 1
ATOM 2770 C C . ILE A 1 350 ? -23.498 -86.699 -17.069 1.00 49.75 350 ILE A C 1
ATOM 2772 O O . ILE A 1 350 ? -23.084 -87.842 -17.231 1.00 49.75 350 ILE A O 1
ATOM 2776 N N . ALA A 1 351 ? -24.636 -86.510 -16.396 1.00 44.88 351 ALA A N 1
ATOM 2777 C CA . ALA A 1 351 ? -25.354 -87.628 -15.764 1.00 44.88 351 ALA A CA 1
ATOM 2778 C C . ALA A 1 351 ? -26.853 -87.616 -16.087 1.00 44.88 351 ALA A C 1
ATOM 2780 O O . ALA A 1 351 ? -27.697 -87.411 -15.220 1.00 44.88 351 ALA A O 1
ATOM 2781 N N . GLY A 1 352 ? -27.183 -87.834 -17.360 1.00 35.19 352 GLY A N 1
ATOM 2782 C CA . GLY A 1 352 ? -28.569 -87.929 -17.804 1.00 35.19 352 GLY A CA 1
ATOM 2783 C C . GLY A 1 352 ? -28.716 -88.349 -19.259 1.00 35.19 352 GLY A C 1
ATOM 2784 O O . GLY A 1 352 ? -29.259 -87.577 -20.034 1.00 35.19 352 GLY A O 1
ATOM 2785 N N . ASN A 1 353 ? -28.209 -89.535 -19.623 1.00 35.97 353 ASN A N 1
ATOM 2786 C CA . ASN A 1 353 ? -28.750 -90.380 -20.700 1.00 35.97 353 ASN A CA 1
ATOM 2787 C C . ASN A 1 353 ? -28.209 -91.822 -20.583 1.00 35.97 353 ASN A C 1
ATOM 2789 O O . ASN A 1 353 ? -27.121 -92.151 -21.036 1.00 35.97 353 ASN A O 1
ATOM 2793 N N . ALA A 1 354 ? -28.978 -92.618 -19.841 1.00 36.66 354 ALA A N 1
ATOM 2794 C CA . ALA A 1 354 ? -29.418 -93.991 -20.097 1.00 36.66 354 ALA A CA 1
ATOM 2795 C C . ALA A 1 354 ? -28.836 -94.819 -21.277 1.00 36.66 354 ALA A C 1
ATOM 2797 O O . ALA A 1 354 ? -28.963 -94.397 -22.421 1.00 36.66 354 ALA A O 1
ATOM 2798 N N . TRP A 1 355 ? -28.477 -96.072 -20.930 1.00 38.09 355 TRP A N 1
ATOM 2799 C CA . TRP A 1 355 ? -28.568 -97.337 -21.699 1.00 38.09 355 TRP A CA 1
ATOM 2800 C C . TRP A 1 355 ? -27.606 -97.589 -22.866 1.00 38.09 355 TRP A C 1
ATOM 2802 O O . TRP A 1 355 ? -27.585 -96.807 -23.838 1.00 38.09 355 TRP A O 1
#

Foldseek 3Di:
DDDDDDDDDDDPDPDPPDPDLFVPVVLLCVLLVVDDPQCLVQLPPCPRAPPVRSVVSVVVLVVSQVVCCQAANNDGDDPVCLVVLVVQDPEEEFQCELAVRVLSSSCPVNVHQYEYEYQCVPPTHHPPDDDDDDDDDDDDDDDDLDRGYHYDYDALQCLQVPPSPLAHEYEYELQALPPDPDPPPVPDDPPPDDDGSLRSNVVSHPYWKYKYKFFAACQAPDPVPPRGHRRDDPVNRVVLVVFWDWQDWAFDPRDDSRGRIIIIMIGGWDKDWDWDQDDPPDPDDRDTDIDIDTDDDPNRDDDPDDDDPVCVVVPDPPPPPPVVVVVVVVVVVVVVVVVVVVVVVVVVPPPDDDD

Secondary structure (DSSP, 8-state):
--PPP------------PPPS-HHHHHHHHHHHHS-HHHHHHTT-TTTS-HHHHHHHHHHHHHHHHHHHHHS-SS---GGGHHHHHHH-SEEEES-TTTTHHHHHHHHHH---EEEEES-TTSS---TT---PPP------------SEEEEE--TTHHHH-TTSTTSEEEEESTTTT--S----TTS-TT-PPPPHHHHHHHH--SSEEEEEE--TT----STTTTT-SSS-HHHHHHHHHHEEEEEEEE-SS--TT---EEEEEEEPEEEEEEEPPPTTSTT----EEEEEEE--TTTPPP-----TTTGGGSS-----HHHHHHHHHHHHHHHHHHHHHHHHHTTSSS----

pLDDT: mean 79.18, std 22.38, range [30.12, 98.75]